Protein AF-A0A9D4AZL4-F1 (afdb_monomer)

InterPro domains:
  IPR006569 CID domain [PF04818] (8-125)
  IPR006569 CID domain [PS51391] (1-133)
  IPR006569 CID domain [SM00582] (8-130)
  IPR008942 ENTH/VHS [G3DSA:1.25.40.90] (1-135)
  IPR008942 ENTH/VHS [SSF48464] (3-126)
  IPR047882 RPRD1B, CID domain [cd17012] (3-131)

Solvent-accessible surface area (backbone atoms only — not comparable to full-atom values): 13471 Å² total; per-residue (Å²): 131,86,79,92,50,71,70,60,48,53,54,52,59,72,69,57,46,83,48,69,68,49,35,51,57,51,26,53,53,50,54,74,47,42,94,43,28,59,64,50,47,53,51,51,52,57,49,46,73,73,43,57,50,93,49,36,62,43,53,50,54,31,49,51,51,35,39,65,67,29,55,88,80,43,62,52,48,52,58,45,44,63,78,47,45,49,63,50,44,26,52,45,52,70,60,32,60,91,80,46,57,64,60,51,53,53,51,51,49,52,31,52,79,65,61,70,54,56,69,70,59,50,49,50,42,53,49,42,46,60,62,74,84,52,82,76,82,77,74,83,72,76,70,76,71,62,75,73,65,96,79,67,75,86,52,66,66,56,52,59,49,53,56,49,51,65,63,53,76,74,57,97,74,64,77,77,65,54,57,59,56,48,54,59,51,50,53,57,54,49,65,75,69,58,60,81,92,74,61,84,71,70,88,84,53,56,72,68,59,50,55,51,52,51,54,52,50,53,53,58,67,71,76,112

Structure (mmCIF, N/CA/C/O backbone):
data_AF-A0A9D4AZL4-F1
#
_entry.id   AF-A0A9D4AZL4-F1
#
loop_
_atom_site.group_PDB
_atom_site.id
_atom_site.type_symbol
_atom_site.label_atom_id
_atom_site.label_alt_id
_atom_site.label_comp_id
_atom_site.label_asym_id
_atom_site.label_entity_id
_atom_site.label_seq_id
_atom_site.pdbx_PDB_ins_code
_atom_site.Cartn_x
_atom_site.Cartn_y
_atom_site.Cartn_z
_atom_site.occupancy
_atom_site.B_iso_or_equiv
_atom_site.auth_seq_id
_atom_site.auth_comp_id
_atom_site.auth_asym_id
_atom_site.auth_atom_id
_atom_site.pdbx_PDB_model_num
ATOM 1 N N . MET A 1 1 ? 23.392 1.123 -10.858 1.00 58.94 1 MET A N 1
ATOM 2 C CA . MET A 1 1 ? 22.266 1.122 -9.896 1.00 58.94 1 MET A CA 1
ATOM 3 C C . MET A 1 1 ? 22.345 -0.162 -9.086 1.00 58.94 1 MET A C 1
ATOM 5 O O . MET A 1 1 ? 22.734 -1.171 -9.655 1.00 58.94 1 MET A O 1
ATOM 9 N N . SER A 1 2 ? 22.069 -0.116 -7.780 1.00 73.81 2 SER A N 1
ATOM 10 C CA . SER A 1 2 ? 22.100 -1.303 -6.907 1.00 73.81 2 SER A CA 1
ATOM 11 C C . SER A 1 2 ? 21.070 -2.341 -7.377 1.00 73.81 2 SER A C 1
ATOM 13 O O . SER A 1 2 ? 19.959 -1.961 -7.742 1.00 73.81 2 SER A O 1
ATOM 15 N N . SER A 1 3 ? 21.448 -3.620 -7.420 1.00 87.88 3 SER A N 1
ATOM 16 C CA . SER A 1 3 ? 20.534 -4.721 -7.750 1.00 87.88 3 SER A CA 1
ATOM 17 C C . SER A 1 3 ? 19.455 -4.885 -6.678 1.00 87.88 3 SER A C 1
ATOM 19 O O . SER A 1 3 ? 19.680 -4.579 -5.508 1.00 87.88 3 SER A O 1
ATOM 21 N N . PHE A 1 4 ? 18.284 -5.388 -7.071 1.00 93.81 4 PHE A N 1
ATOM 22 C CA . PHE A 1 4 ? 17.221 -5.703 -6.122 1.00 93.81 4 PHE A CA 1
ATOM 23 C C . PHE A 1 4 ? 17.585 -6.934 -5.278 1.00 93.81 4 PHE A C 1
ATOM 25 O O . PHE A 1 4 ? 18.000 -7.958 -5.820 1.00 93.81 4 PHE A O 1
ATOM 32 N N . SER A 1 5 ? 17.374 -6.840 -3.967 1.00 96.56 5 SER A N 1
ATOM 33 C CA . SER A 1 5 ? 17.286 -7.973 -3.043 1.00 96.56 5 SER A CA 1
ATOM 34 C C . SER A 1 5 ? 16.277 -7.642 -1.940 1.00 96.56 5 SER A C 1
ATOM 36 O O . SER A 1 5 ? 16.107 -6.470 -1.590 1.00 96.56 5 SER A O 1
ATOM 38 N N . GLU A 1 6 ? 15.628 -8.657 -1.362 1.00 96.62 6 GLU A N 1
ATOM 39 C CA . GLU A 1 6 ? 14.706 -8.443 -0.234 1.00 96.62 6 GLU A CA 1
ATOM 40 C C . GLU A 1 6 ? 15.418 -7.805 0.963 1.00 96.62 6 GLU A C 1
ATOM 42 O O . GLU A 1 6 ? 14.917 -6.839 1.526 1.00 96.62 6 GLU A O 1
ATOM 47 N N . SER A 1 7 ? 16.640 -8.245 1.277 1.00 96.69 7 SER A N 1
ATOM 48 C CA . SER A 1 7 ? 17.452 -7.681 2.364 1.00 96.69 7 SER A CA 1
ATOM 49 C C . SER A 1 7 ? 17.770 -6.191 2.177 1.00 96.69 7 SER A C 1
ATOM 51 O O . SER A 1 7 ? 17.777 -5.420 3.139 1.00 96.69 7 SER A O 1
ATOM 53 N N . ALA A 1 8 ? 18.006 -5.750 0.936 1.00 97.19 8 ALA A N 1
ATOM 54 C CA . ALA A 1 8 ? 18.215 -4.338 0.636 1.00 97.19 8 ALA A CA 1
ATOM 55 C C . ALA A 1 8 ? 16.924 -3.532 0.824 1.00 97.19 8 ALA A C 1
ATOM 57 O O . ALA A 1 8 ? 16.979 -2.395 1.298 1.00 97.19 8 ALA A O 1
ATOM 58 N N . LEU A 1 9 ? 15.772 -4.113 0.477 1.00 97.94 9 LEU A N 1
ATOM 59 C CA . LEU A 1 9 ? 14.469 -3.500 0.713 1.00 97.94 9 LEU A CA 1
ATOM 60 C C . LEU A 1 9 ? 14.153 -3.411 2.211 1.00 97.94 9 LEU A C 1
ATOM 62 O O . LEU A 1 9 ? 13.770 -2.342 2.670 1.00 97.94 9 LEU A O 1
ATOM 66 N N . GLU A 1 10 ? 14.374 -4.473 2.983 1.00 98.00 10 GLU A N 1
ATOM 67 C CA . GLU A 1 10 ? 14.181 -4.485 4.440 1.00 98.00 10 GLU A CA 1
ATOM 68 C C . GLU A 1 10 ? 15.008 -3.393 5.124 1.00 98.00 10 GLU A C 1
ATOM 70 O O . GLU A 1 10 ? 14.482 -2.619 5.923 1.00 98.00 10 GLU A O 1
ATOM 75 N N . LYS A 1 11 ? 16.283 -3.248 4.740 1.00 97.50 11 LYS A N 1
ATOM 76 C CA . LYS A 1 11 ? 17.135 -2.162 5.239 1.00 97.50 11 LYS A CA 1
ATOM 77 C C . LYS A 1 11 ? 16.588 -0.778 4.868 1.00 97.50 11 LYS A C 1
ATOM 79 O O . LYS A 1 11 ? 16.533 0.117 5.702 1.00 97.50 11 LYS A O 1
ATOM 84 N N . LYS A 1 12 ? 16.137 -0.590 3.627 1.00 97.88 12 LYS A N 1
ATOM 85 C CA . LYS A 1 12 ? 15.539 0.685 3.195 1.00 97.88 12 LYS A CA 1
ATOM 86 C C . LYS A 1 12 ? 14.233 0.997 3.929 1.00 97.88 12 LYS A C 1
ATOM 88 O O . LYS A 1 12 ? 13.977 2.155 4.247 1.00 97.88 12 LYS A O 1
ATOM 93 N N . LEU A 1 13 ? 13.414 -0.016 4.210 1.00 98.06 13 LEU A N 1
ATOM 94 C CA . LEU A 1 13 ? 12.179 0.123 4.982 1.00 98.06 13 LEU A CA 1
ATOM 95 C C . LEU A 1 13 ? 12.467 0.399 6.460 1.00 98.06 13 LEU A C 1
ATOM 97 O O . LEU A 1 13 ? 11.734 1.164 7.084 1.00 98.06 13 LEU A O 1
ATOM 101 N N . SER A 1 14 ? 13.538 -0.152 7.034 1.00 97.12 14 SER A N 1
ATOM 102 C CA . SER A 1 14 ? 13.919 0.150 8.418 1.00 97.12 14 SER A CA 1
ATOM 103 C C . SER A 1 14 ? 14.362 1.610 8.588 1.00 97.12 14 SER A C 1
ATOM 105 O O . SER A 1 14 ? 14.025 2.217 9.602 1.00 97.12 14 SER A O 1
ATOM 107 N N . GLU A 1 15 ? 14.983 2.195 7.559 1.00 96.81 15 GLU A N 1
ATOM 108 C CA . GLU A 1 15 ? 15.419 3.600 7.485 1.00 96.81 15 GLU A CA 1
ATOM 109 C C . GLU A 1 15 ? 14.316 4.580 7.015 1.00 96.81 15 GLU A C 1
ATOM 111 O O . GLU A 1 15 ? 14.500 5.798 7.061 1.00 96.81 15 GLU A O 1
ATOM 116 N N . LEU A 1 16 ? 13.153 4.080 6.576 1.00 97.50 16 LEU A N 1
ATOM 117 C CA . LEU A 1 16 ? 12.050 4.906 6.073 1.00 97.50 16 LEU A CA 1
ATOM 118 C C . LEU A 1 16 ? 11.515 5.868 7.150 1.0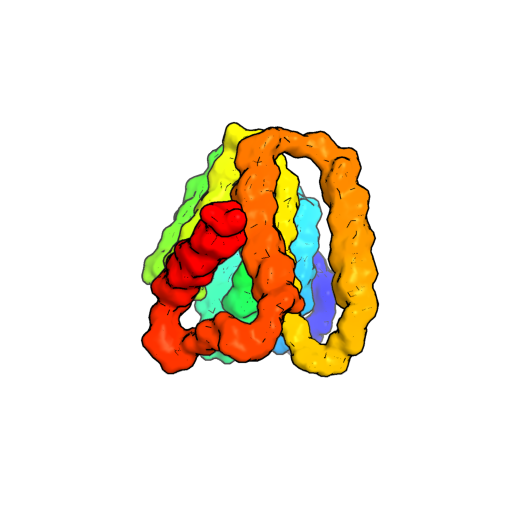0 97.50 16 LEU A C 1
ATOM 120 O O . LEU A 1 16 ? 11.077 5.440 8.225 1.00 97.50 16 LEU A O 1
ATOM 124 N N . SER A 1 17 ? 11.470 7.161 6.820 1.00 95.50 17 SER A N 1
ATOM 125 C CA . SER A 1 17 ? 10.930 8.229 7.674 1.00 95.50 17 SER A CA 1
ATOM 126 C C . SER A 1 17 ? 9.672 8.863 7.073 1.00 95.50 17 SER A C 1
ATOM 128 O O . SER A 1 17 ? 9.366 8.674 5.899 1.00 95.50 17 SER A O 1
ATOM 130 N N . ASN A 1 18 ? 8.954 9.654 7.873 1.00 92.94 18 ASN A N 1
ATOM 131 C CA . ASN A 1 18 ? 7.779 10.421 7.439 1.00 92.94 18 ASN A CA 1
ATOM 132 C C . ASN A 1 18 ? 8.120 11.641 6.557 1.00 92.94 18 ASN A C 1
ATOM 134 O O . ASN A 1 18 ? 7.215 12.363 6.142 1.00 92.94 18 ASN A O 1
ATOM 138 N N . SER A 1 19 ? 9.403 11.899 6.281 1.00 95.88 19 SER A N 1
ATOM 139 C CA . SER A 1 19 ? 9.813 12.995 5.404 1.00 95.88 19 SER A CA 1
ATOM 140 C C . SER A 1 19 ? 9.490 12.686 3.941 1.00 95.88 19 SER A C 1
ATOM 142 O O . SER A 1 19 ? 9.717 11.576 3.453 1.00 95.88 19 SER A O 1
ATOM 144 N N . GLN A 1 20 ? 9.028 13.702 3.207 1.00 94.38 20 GLN A N 1
ATOM 145 C CA . GLN A 1 20 ? 8.680 13.566 1.789 1.00 94.38 20 GLN A CA 1
ATOM 146 C C . GLN A 1 20 ? 9.851 13.022 0.953 1.00 94.38 20 GLN A C 1
ATOM 148 O O . GLN A 1 20 ? 9.659 12.156 0.104 1.00 94.38 20 GLN A O 1
ATOM 153 N N . GLN A 1 21 ? 11.073 13.491 1.228 1.00 96.19 21 GLN A N 1
ATOM 154 C CA . GLN A 1 21 ? 12.280 13.063 0.514 1.00 96.19 21 GLN A CA 1
ATOM 155 C C . GLN A 1 21 ? 12.591 11.576 0.728 1.00 96.19 21 GLN A C 1
ATOM 157 O O . GLN A 1 21 ? 12.945 10.881 -0.226 1.00 96.19 21 GLN A O 1
ATOM 162 N N . SER A 1 22 ? 12.421 11.066 1.953 1.00 97.69 22 SER A N 1
ATOM 163 C CA . SER A 1 22 ? 12.634 9.647 2.271 1.00 97.69 22 SER A CA 1
ATOM 164 C C . SER A 1 22 ? 11.643 8.757 1.519 1.00 97.69 22 SER A C 1
ATOM 166 O O . SER A 1 22 ? 12.057 7.797 0.865 1.00 97.69 22 SER A O 1
ATOM 168 N N . VAL A 1 23 ? 10.358 9.131 1.526 1.00 97.62 23 VAL A N 1
ATOM 169 C CA . VAL A 1 23 ? 9.297 8.413 0.805 1.00 97.62 23 VAL A CA 1
ATOM 170 C C . VAL A 1 23 ? 9.551 8.418 -0.705 1.00 97.62 23 VAL A C 1
ATOM 172 O O . VAL A 1 23 ? 9.556 7.357 -1.325 1.00 97.62 23 VAL A O 1
ATOM 175 N N . GLN A 1 24 ? 9.822 9.584 -1.298 1.00 97.38 24 GLN A N 1
ATOM 176 C CA . GLN A 1 24 ? 10.037 9.717 -2.745 1.00 97.38 24 GLN A CA 1
ATOM 177 C C . GLN A 1 24 ? 11.279 8.971 -3.231 1.00 97.38 24 GLN A C 1
ATOM 179 O O . GLN A 1 24 ? 11.235 8.294 -4.258 1.00 97.38 24 GLN A O 1
ATOM 184 N N . THR A 1 25 ? 12.383 9.059 -2.487 1.00 97.75 25 THR A N 1
ATOM 185 C CA . THR A 1 25 ? 13.633 8.379 -2.850 1.00 97.75 25 THR A CA 1
ATOM 186 C C . THR A 1 25 ? 13.438 6.865 -2.877 1.00 97.75 25 THR A C 1
ATOM 188 O O . THR A 1 25 ? 13.868 6.199 -3.82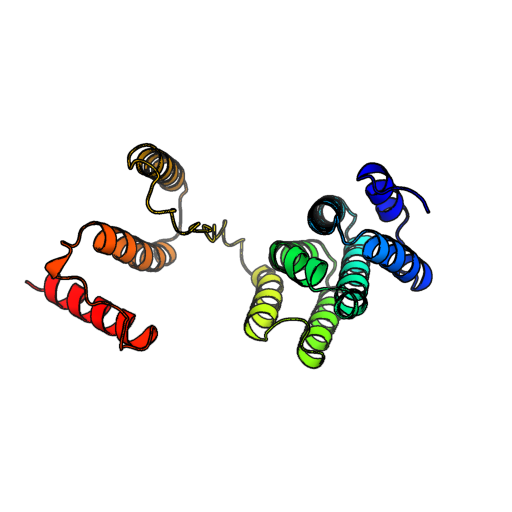3 1.00 97.75 25 THR A O 1
ATOM 191 N N . LEU A 1 26 ? 12.758 6.311 -1.867 1.00 98.31 26 LEU A N 1
ATOM 192 C CA . LEU A 1 26 ? 12.470 4.881 -1.832 1.00 98.31 26 LEU A CA 1
ATOM 193 C C . LEU A 1 26 ? 11.454 4.482 -2.907 1.00 98.31 26 LEU A C 1
ATOM 195 O O . LEU A 1 26 ? 11.671 3.493 -3.601 1.00 98.31 26 LEU A O 1
ATOM 199 N N . SER A 1 27 ? 10.396 5.270 -3.096 1.00 98.31 27 SER A N 1
ATOM 200 C CA . SER A 1 27 ? 9.389 5.048 -4.137 1.00 98.31 27 SER A CA 1
ATOM 201 C C . SER A 1 27 ? 10.020 4.948 -5.527 1.00 98.31 27 SER A C 1
ATOM 203 O O . SER A 1 27 ? 9.796 3.973 -6.244 1.00 98.31 27 SER A O 1
ATOM 205 N N . LEU A 1 28 ? 10.909 5.881 -5.883 1.00 97.56 28 LEU A N 1
ATOM 206 C CA . LEU A 1 28 ? 11.607 5.858 -7.168 1.00 97.56 28 LEU A CA 1
ATOM 207 C C . LEU A 1 28 ? 12.459 4.593 -7.341 1.00 97.56 28 LEU A C 1
ATOM 209 O O . LEU A 1 28 ? 12.473 3.996 -8.421 1.00 97.56 28 LEU A O 1
ATOM 213 N N . TRP A 1 29 ? 13.144 4.163 -6.279 1.00 97.62 29 TRP A N 1
ATOM 214 C CA . TRP A 1 29 ? 13.914 2.921 -6.294 1.00 97.62 29 TRP A CA 1
ATOM 215 C C . TRP A 1 29 ? 13.005 1.695 -6.490 1.00 97.62 29 TRP A C 1
ATOM 217 O O . TRP A 1 29 ? 13.300 0.848 -7.332 1.00 97.62 29 TRP A O 1
ATOM 227 N N . LEU A 1 30 ? 11.860 1.625 -5.804 1.00 98.06 30 LEU A N 1
ATOM 228 C CA . LEU A 1 30 ? 10.877 0.549 -5.984 1.00 98.06 30 LEU A CA 1
ATOM 229 C C . LEU A 1 30 ? 10.320 0.518 -7.417 1.00 98.06 30 LEU A C 1
ATOM 231 O O . LEU A 1 30 ? 10.280 -0.542 -8.040 1.00 98.06 30 LEU A O 1
ATOM 235 N N . ILE A 1 31 ? 9.963 1.680 -7.973 1.00 97.12 31 ILE A N 1
ATOM 236 C CA . ILE A 1 31 ? 9.450 1.816 -9.346 1.00 97.12 31 ILE A CA 1
ATOM 237 C C . ILE A 1 31 ? 10.496 1.376 -10.376 1.00 97.12 31 ILE A C 1
ATOM 239 O O . ILE A 1 31 ? 10.155 0.711 -11.358 1.00 97.12 31 ILE A O 1
ATOM 243 N N . HIS A 1 32 ? 11.774 1.691 -10.152 1.00 96.19 32 HIS A N 1
ATOM 244 C CA . HIS A 1 32 ? 12.867 1.202 -10.992 1.00 96.19 32 HIS A CA 1
ATOM 245 C C . HIS A 1 32 ? 12.933 -0.337 -11.008 1.00 96.19 32 HIS A C 1
ATOM 247 O O . HIS A 1 32 ? 13.143 -0.944 -12.059 1.00 96.19 32 HIS A O 1
ATOM 253 N N . HIS A 1 33 ? 12.667 -0.978 -9.867 1.00 96.50 33 HIS A N 1
ATOM 254 C CA . HIS A 1 33 ? 12.658 -2.432 -9.707 1.00 96.50 33 HIS A CA 1
ATOM 255 C C . HIS A 1 33 ? 11.266 -3.073 -9.861 1.00 96.50 33 HIS A C 1
ATOM 257 O O . HIS A 1 33 ? 11.060 -4.191 -9.396 1.00 96.50 33 HIS A O 1
ATOM 263 N N . ARG A 1 34 ? 10.322 -2.438 -10.578 1.00 96.00 34 ARG A N 1
ATOM 264 C CA . ARG A 1 34 ? 8.928 -2.919 -10.740 1.00 96.00 34 ARG A CA 1
ATOM 265 C C . ARG A 1 34 ? 8.764 -4.347 -11.272 1.00 96.00 34 ARG A C 1
ATOM 267 O O . ARG A 1 34 ? 7.736 -4.965 -11.034 1.00 96.00 34 ARG A O 1
ATOM 274 N N . LYS A 1 35 ? 9.775 -4.905 -11.953 1.00 95.75 35 LYS A N 1
ATOM 275 C CA . LYS A 1 35 ? 9.791 -6.330 -12.348 1.00 95.75 35 LYS A CA 1
ATOM 276 C C . LYS A 1 35 ? 9.695 -7.276 -11.141 1.00 95.75 35 LYS A C 1
ATOM 278 O O . LYS A 1 35 ? 9.299 -8.422 -11.301 1.00 95.75 35 LYS A O 1
ATOM 283 N N . HIS A 1 36 ? 10.036 -6.786 -9.951 1.00 97.12 36 HIS A N 1
ATOM 284 C CA . HIS A 1 36 ? 9.945 -7.487 -8.676 1.00 97.12 36 HIS A CA 1
ATOM 285 C C . HIS A 1 36 ? 8.769 -6.987 -7.816 1.00 97.12 36 HIS A C 1
ATOM 287 O O . HIS A 1 36 ? 8.832 -7.101 -6.596 1.00 97.12 36 HIS A O 1
ATOM 293 N N . ALA A 1 37 ? 7.708 -6.421 -8.413 1.00 97.00 37 ALA A N 1
ATOM 294 C CA . ALA A 1 37 ? 6.578 -5.850 -7.671 1.00 97.00 37 ALA A CA 1
ATOM 295 C C . ALA A 1 37 ? 5.970 -6.825 -6.647 1.00 97.00 37 ALA A C 1
ATOM 297 O O . ALA A 1 37 ? 5.773 -6.428 -5.505 1.00 97.00 37 ALA A O 1
ATOM 298 N N . GLY A 1 38 ? 5.760 -8.096 -7.010 1.00 97.00 38 GLY A N 1
ATOM 299 C CA . GLY A 1 38 ? 5.225 -9.113 -6.092 1.00 97.00 38 GLY A CA 1
ATOM 300 C C . GLY A 1 38 ? 6.088 -9.292 -4.832 1.00 97.00 38 GLY A C 1
ATOM 301 O O . GLY A 1 38 ? 5.611 -9.013 -3.730 1.00 97.00 38 GLY A O 1
ATOM 302 N N . PRO A 1 39 ? 7.380 -9.666 -4.961 1.00 97.00 39 PRO A N 1
ATOM 303 C CA . PRO A 1 39 ? 8.299 -9.726 -3.821 1.00 97.00 39 PRO A CA 1
ATOM 304 C C . PRO A 1 39 ? 8.388 -8.414 -3.030 1.00 97.00 39 PRO A C 1
ATOM 306 O O . PRO A 1 39 ? 8.370 -8.435 -1.803 1.00 97.00 39 PRO A O 1
ATOM 309 N N . ILE A 1 40 ? 8.422 -7.259 -3.708 1.00 98.38 40 ILE A N 1
ATOM 310 C CA . ILE A 1 40 ? 8.447 -5.942 -3.051 1.00 98.38 40 ILE A CA 1
ATOM 311 C C . ILE A 1 40 ? 7.222 -5.751 -2.151 1.00 98.38 40 ILE A C 1
ATOM 313 O O . ILE A 1 40 ? 7.375 -5.358 -0.996 1.00 98.38 40 ILE A O 1
ATOM 317 N N . VAL A 1 41 ? 6.020 -6.023 -2.667 1.00 98.38 41 VAL A N 1
ATOM 318 C CA . VAL A 1 41 ? 4.764 -5.865 -1.922 1.00 98.38 41 VAL A CA 1
ATOM 319 C C . VAL A 1 41 ? 4.690 -6.866 -0.769 1.00 98.38 41 VAL A C 1
ATOM 321 O O . VAL A 1 41 ? 4.292 -6.489 0.332 1.00 98.38 41 VAL A O 1
ATOM 324 N N . SER A 1 42 ? 5.154 -8.103 -0.968 1.00 97.25 42 SER A N 1
ATOM 325 C CA . SER A 1 42 ? 5.228 -9.103 0.102 1.00 97.25 42 SER A CA 1
ATOM 326 C C . SER A 1 42 ? 6.135 -8.661 1.257 1.00 97.25 42 SER A C 1
ATOM 328 O O . SER A 1 42 ? 5.729 -8.747 2.419 1.00 97.25 42 SER A O 1
ATOM 330 N N . VAL A 1 43 ? 7.335 -8.149 0.958 1.00 98.12 43 VAL A N 1
ATOM 331 C CA . VAL A 1 43 ? 8.270 -7.631 1.971 1.00 98.12 43 VAL A CA 1
ATOM 332 C C . VAL A 1 43 ? 7.690 -6.393 2.647 1.00 98.12 43 VAL A C 1
ATOM 334 O O . VAL A 1 43 ? 7.689 -6.309 3.872 1.00 98.12 43 VAL A O 1
ATOM 337 N N . TRP A 1 44 ? 7.150 -5.449 1.870 1.00 98.69 44 TRP A N 1
ATOM 338 C CA . TRP A 1 44 ? 6.498 -4.251 2.402 1.00 98.69 44 TRP A CA 1
ATOM 339 C C . TRP A 1 44 ? 5.395 -4.612 3.398 1.00 98.69 44 TRP A C 1
ATOM 341 O O . TRP A 1 44 ? 5.347 -4.044 4.487 1.00 98.69 44 TRP A O 1
ATOM 351 N N . HIS A 1 45 ? 4.556 -5.590 3.058 1.00 98.12 45 HIS A N 1
ATOM 352 C CA . HIS A 1 45 ? 3.445 -6.008 3.899 1.00 98.12 45 HIS A CA 1
ATOM 353 C C . HIS A 1 45 ? 3.929 -6.678 5.193 1.00 98.12 45 HIS A C 1
ATOM 355 O O . HIS A 1 45 ? 3.485 -6.330 6.289 1.00 98.12 45 HIS A O 1
ATOM 361 N N . ARG A 1 46 ? 4.912 -7.580 5.084 1.00 97.88 46 ARG A N 1
ATOM 362 C CA . ARG A 1 46 ? 5.562 -8.222 6.235 1.00 97.88 46 ARG A CA 1
ATOM 363 C C . ARG A 1 46 ? 6.169 -7.193 7.194 1.00 97.88 46 ARG A C 1
ATOM 365 O O . ARG A 1 46 ? 5.970 -7.289 8.404 1.00 97.88 46 ARG A O 1
ATOM 372 N N . GLU A 1 47 ? 6.887 -6.207 6.666 1.00 97.75 47 GLU A N 1
ATOM 373 C CA . GLU A 1 47 ? 7.539 -5.171 7.471 1.00 97.75 47 GLU A CA 1
ATOM 374 C C . GLU A 1 47 ? 6.542 -4.145 8.038 1.00 97.75 47 GLU A C 1
ATOM 376 O O . GLU A 1 47 ? 6.729 -3.683 9.163 1.00 97.75 47 GLU A O 1
ATOM 381 N N . LEU A 1 48 ? 5.436 -3.853 7.341 1.00 96.81 48 LEU A N 1
ATOM 382 C CA . LEU A 1 48 ? 4.332 -3.038 7.866 1.00 96.81 48 LEU A CA 1
ATOM 383 C C . LEU A 1 48 ? 3.738 -3.649 9.144 1.00 96.81 48 LEU A C 1
ATOM 385 O O . LEU A 1 48 ? 3.515 -2.937 10.129 1.00 96.81 48 LEU A O 1
ATOM 389 N N . ARG A 1 49 ? 3.492 -4.966 9.148 1.00 94.38 49 ARG A N 1
ATOM 390 C CA . ARG A 1 49 ? 2.924 -5.652 10.319 1.00 94.38 49 ARG A CA 1
ATOM 391 C C . ARG A 1 49 ? 3.874 -5.604 11.517 1.00 94.38 49 ARG A C 1
ATOM 393 O O . ARG A 1 49 ? 3.423 -5.347 12.628 1.00 94.38 49 ARG A O 1
ATOM 400 N N . LYS A 1 50 ? 5.185 -5.748 11.288 1.00 94.06 50 LYS A N 1
ATOM 401 C CA . LYS A 1 50 ? 6.229 -5.649 12.330 1.00 94.06 50 LYS A CA 1
ATOM 402 C C . LYS A 1 50 ? 6.496 -4.217 12.811 1.00 94.06 50 LYS A C 1
ATOM 404 O O . LYS A 1 50 ? 7.029 -4.024 13.904 1.00 94.06 50 LYS A O 1
ATOM 409 N N . ALA A 1 51 ? 6.202 -3.207 11.994 1.00 93.31 51 ALA A N 1
ATOM 410 C CA . ALA A 1 51 ? 6.511 -1.820 12.314 1.00 93.31 51 ALA A CA 1
ATOM 411 C C . ALA A 1 51 ? 5.711 -1.320 13.528 1.00 93.31 51 ALA A C 1
ATOM 413 O O . ALA A 1 51 ? 4.532 -1.634 13.687 1.00 93.31 51 ALA A O 1
ATOM 414 N N . LYS A 1 52 ? 6.337 -0.468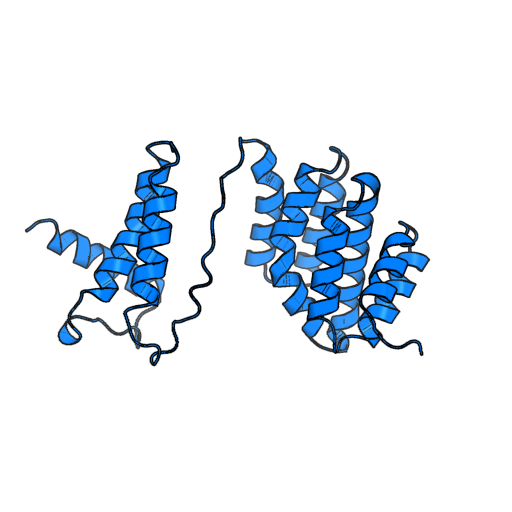 14.350 1.00 91.56 52 LYS A N 1
ATOM 415 C CA . LYS A 1 52 ? 5.667 0.247 15.452 1.00 91.56 52 LYS A CA 1
ATOM 416 C C . LYS A 1 52 ? 4.504 1.094 14.921 1.00 91.56 52 LYS A C 1
ATOM 418 O O . LYS A 1 52 ? 4.622 1.647 13.826 1.00 91.56 52 LYS A O 1
ATOM 423 N N . SER A 1 53 ? 3.447 1.274 15.716 1.00 88.81 53 SER A N 1
ATOM 424 C CA . SER A 1 53 ? 2.236 2.030 15.346 1.00 88.81 53 SER A CA 1
ATOM 425 C C . SER A 1 53 ? 2.536 3.395 14.716 1.00 88.81 53 SER A C 1
ATOM 427 O O . SER A 1 53 ? 2.029 3.698 13.638 1.00 88.81 53 SER A O 1
ATOM 429 N N . SER A 1 54 ? 3.479 4.155 15.284 1.00 89.12 54 SER A N 1
ATOM 430 C CA . SER A 1 54 ? 3.894 5.475 14.778 1.00 89.12 54 SER A CA 1
ATOM 431 C C . SER A 1 54 ? 4.500 5.478 13.367 1.00 89.12 54 SER A C 1
ATOM 433 O O . SER A 1 54 ? 4.576 6.529 12.731 1.00 89.12 54 SER A O 1
ATOM 435 N N . ARG A 1 55 ? 4.945 4.323 12.853 1.00 92.50 55 ARG A N 1
ATOM 436 C CA . ARG A 1 55 ? 5.551 4.188 11.519 1.00 92.50 55 ARG A CA 1
ATOM 437 C C . ARG A 1 55 ? 4.593 3.631 10.473 1.00 92.50 55 ARG A C 1
ATOM 439 O O . ARG A 1 55 ? 4.859 3.808 9.287 1.00 92.50 55 ARG A O 1
ATOM 446 N N . LYS A 1 56 ? 3.495 2.984 10.869 1.00 92.69 56 LYS A N 1
ATOM 447 C CA . LYS A 1 56 ? 2.594 2.287 9.934 1.00 92.69 56 LYS A CA 1
ATOM 448 C C . LYS A 1 56 ? 1.986 3.221 8.891 1.00 92.69 56 LYS A C 1
ATOM 450 O O . LYS A 1 56 ? 1.932 2.883 7.712 1.00 92.69 56 LYS A O 1
ATOM 455 N N . LEU A 1 57 ? 1.627 4.438 9.295 1.00 92.56 57 LEU A N 1
ATOM 456 C CA . LEU A 1 57 ? 1.111 5.443 8.368 1.00 92.56 57 LEU A CA 1
ATOM 457 C C . LEU A 1 57 ? 2.141 5.823 7.287 1.00 92.56 57 LEU A C 1
ATOM 459 O O . LEU A 1 57 ? 1.792 5.981 6.120 1.00 92.56 57 LEU A O 1
ATOM 463 N N . THR A 1 58 ? 3.429 5.875 7.635 1.00 95.44 58 THR A N 1
ATOM 464 C CA . THR A 1 58 ? 4.514 6.138 6.677 1.00 95.44 58 THR A CA 1
ATOM 465 C C . THR A 1 58 ? 4.628 5.046 5.610 1.00 95.44 58 THR A C 1
ATOM 467 O O . THR A 1 58 ? 4.886 5.346 4.445 1.00 95.44 58 THR A O 1
ATOM 470 N N . PHE A 1 59 ? 4.395 3.780 5.968 1.00 97.75 59 PHE A N 1
ATOM 471 C CA . PHE A 1 59 ? 4.369 2.676 5.000 1.00 97.75 59 PHE A CA 1
ATOM 472 C C . PHE A 1 59 ? 3.229 2.835 3.989 1.00 97.75 59 PHE A C 1
ATOM 474 O O . PHE A 1 59 ? 3.422 2.543 2.807 1.00 97.75 59 PHE A O 1
ATOM 481 N N . LEU A 1 60 ? 2.069 3.335 4.424 1.00 96.25 60 LEU A N 1
ATOM 482 C CA . LEU A 1 60 ? 0.944 3.620 3.532 1.00 96.25 60 LEU A CA 1
ATOM 483 C C . LEU A 1 60 ? 1.198 4.843 2.647 1.00 96.25 60 LEU A C 1
ATOM 485 O O . LEU A 1 60 ? 0.811 4.837 1.481 1.00 96.25 60 LEU A O 1
ATOM 489 N N . TYR A 1 61 ? 1.918 5.856 3.138 1.00 96.44 61 TYR A N 1
ATOM 490 C CA . TYR A 1 61 ? 2.382 6.960 2.290 1.00 96.44 61 TYR A CA 1
ATOM 491 C C . TYR A 1 61 ? 3.345 6.493 1.199 1.00 96.44 61 TYR A C 1
ATOM 493 O O . TYR A 1 61 ? 3.239 6.948 0.060 1.00 96.44 61 TYR A O 1
ATOM 501 N N . LEU A 1 62 ? 4.229 5.542 1.513 1.00 98.44 62 LEU A N 1
ATOM 502 C CA . LEU A 1 62 ? 5.072 4.900 0.510 1.00 98.44 62 LEU A CA 1
ATOM 503 C C . LEU A 1 62 ? 4.244 4.121 -0.518 1.00 98.44 62 LEU A C 1
ATOM 505 O O . LEU A 1 62 ? 4.444 4.319 -1.713 1.00 98.44 62 LEU A O 1
ATOM 509 N N . ALA A 1 63 ? 3.303 3.279 -0.078 1.00 98.12 63 ALA A N 1
ATOM 510 C CA . ALA A 1 63 ? 2.428 2.539 -0.988 1.00 98.12 63 ALA A CA 1
ATOM 511 C C . ALA A 1 63 ? 1.648 3.492 -1.907 1.00 98.12 63 ALA A C 1
ATOM 513 O O . ALA A 1 63 ? 1.616 3.299 -3.119 1.00 98.12 63 ALA A O 1
ATOM 514 N N . ASN A 1 64 ? 1.100 4.573 -1.350 1.00 97.31 64 ASN A N 1
ATOM 515 C CA . ASN A 1 64 ? 0.419 5.614 -2.108 1.00 97.31 64 ASN A CA 1
ATOM 516 C C . ASN A 1 64 ? 1.307 6.229 -3.199 1.00 97.31 64 ASN A C 1
ATOM 518 O O . ASN A 1 64 ? 0.876 6.333 -4.348 1.00 97.31 64 ASN A O 1
ATOM 522 N N . ASP A 1 65 ? 2.529 6.638 -2.851 1.00 97.38 65 ASP A N 1
ATOM 523 C CA . ASP A 1 65 ? 3.443 7.258 -3.810 1.00 97.38 65 ASP A CA 1
ATOM 524 C C . ASP A 1 65 ? 3.846 6.267 -4.917 1.00 97.38 65 ASP A C 1
ATOM 526 O O . ASP A 1 65 ? 3.776 6.602 -6.100 1.00 97.38 65 ASP A O 1
ATOM 530 N N . VAL A 1 66 ? 4.152 5.015 -4.557 1.00 98.12 66 VAL A N 1
ATOM 531 C CA . VAL A 1 66 ? 4.504 3.952 -5.513 1.00 98.12 66 VAL A CA 1
ATOM 532 C C . VAL A 1 66 ? 3.343 3.640 -6.453 1.00 98.12 66 VAL A C 1
ATOM 534 O O . VAL A 1 66 ? 3.533 3.629 -7.670 1.00 98.12 66 VAL A O 1
ATOM 537 N N . ILE A 1 67 ? 2.135 3.406 -5.930 1.00 96.75 67 ILE A N 1
ATOM 538 C CA . ILE A 1 67 ? 0.955 3.058 -6.736 1.00 96.75 67 ILE A CA 1
ATOM 539 C C . ILE A 1 67 ? 0.644 4.184 -7.723 1.00 96.75 67 ILE A C 1
ATOM 541 O O . ILE A 1 67 ? 0.445 3.925 -8.906 1.00 96.75 67 ILE A O 1
ATOM 545 N N . GLN A 1 68 ? 0.635 5.441 -7.271 1.00 93.50 68 GLN A N 1
ATOM 546 C CA . GLN A 1 68 ? 0.275 6.562 -8.140 1.00 93.50 68 GLN A CA 1
ATOM 547 C C . GLN A 1 68 ? 1.355 6.880 -9.183 1.00 93.50 68 GLN A C 1
ATOM 549 O O . GLN A 1 68 ? 1.022 7.118 -10.347 1.00 93.50 68 GLN A O 1
ATO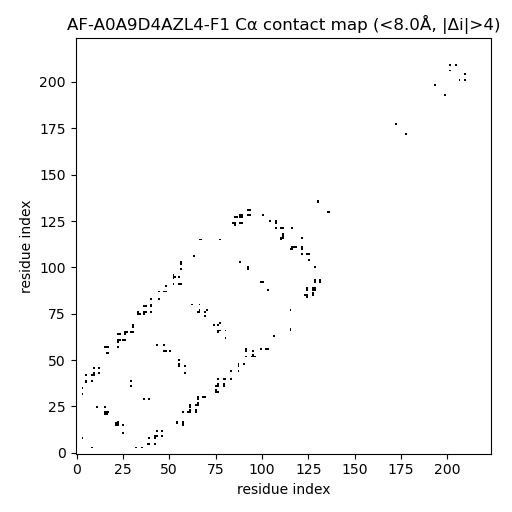M 554 N N . ASN A 1 69 ? 2.639 6.850 -8.809 1.00 95.81 69 ASN A N 1
ATOM 555 C CA . ASN A 1 69 ? 3.734 7.200 -9.720 1.00 95.81 69 ASN A CA 1
ATOM 556 C C . ASN A 1 69 ? 4.128 6.053 -10.668 1.00 95.81 69 ASN A C 1
ATOM 558 O O . ASN A 1 69 ? 4.669 6.306 -11.749 1.00 95.81 69 ASN A O 1
ATOM 562 N N . SER A 1 70 ? 3.827 4.798 -10.320 1.00 95.75 70 SER A N 1
ATOM 563 C CA . SER A 1 70 ? 4.096 3.642 -11.187 1.00 95.75 70 SER A CA 1
ATOM 564 C C . SER A 1 70 ? 3.106 3.483 -12.343 1.00 95.75 70 SER A C 1
ATOM 566 O O . SER A 1 70 ? 3.493 2.897 -13.354 1.00 95.75 70 SER A O 1
ATOM 568 N N . LYS A 1 71 ? 1.894 4.067 -12.272 1.00 91.06 71 LYS A N 1
ATOM 569 C CA . LYS A 1 71 ? 0.836 3.908 -13.296 1.00 91.06 71 LYS A CA 1
ATOM 570 C C . LYS A 1 71 ? 1.308 4.169 -14.731 1.00 91.06 71 LYS A C 1
ATOM 572 O O . LYS A 1 71 ? 0.885 3.491 -15.659 1.00 91.06 71 LYS A O 1
ATOM 577 N N . ARG A 1 72 ? 2.204 5.147 -14.929 1.00 90.19 72 ARG A N 1
ATOM 578 C CA . ARG A 1 72 ? 2.753 5.494 -16.258 1.00 90.19 72 ARG A CA 1
ATOM 579 C C . ARG A 1 72 ? 3.748 4.462 -16.798 1.00 90.19 72 ARG A C 1
ATOM 581 O O . ARG A 1 72 ? 4.091 4.505 -17.974 1.00 90.19 72 ARG A O 1
ATOM 588 N N . LYS A 1 73 ? 4.285 3.600 -15.933 1.00 91.88 73 LYS A N 1
ATOM 589 C CA . LYS A 1 73 ? 5.257 2.557 -16.278 1.00 91.88 73 LYS A CA 1
ATOM 590 C C . LYS A 1 73 ? 4.567 1.215 -16.502 1.00 91.88 73 LYS A C 1
ATOM 592 O O . LYS A 1 73 ? 4.955 0.516 -17.435 1.00 91.88 73 LYS A O 1
ATOM 597 N N . GLY A 1 74 ? 3.564 0.889 -15.689 1.00 91.56 74 GLY A N 1
ATOM 598 C CA . GLY A 1 74 ? 2.731 -0.301 -15.836 1.00 91.56 74 GLY A CA 1
ATOM 599 C C . GLY A 1 74 ? 1.844 -0.558 -14.612 1.00 91.56 74 GLY A C 1
ATOM 600 O O . GLY A 1 74 ? 1.957 0.153 -13.610 1.00 91.56 74 GLY A O 1
ATOM 601 N N . PRO A 1 75 ? 0.943 -1.552 -14.695 1.00 94.25 75 PRO A N 1
ATOM 602 C CA . PRO A 1 75 ? -0.056 -1.830 -13.665 1.00 94.25 75 PRO A CA 1
ATOM 603 C C . PRO A 1 75 ? 0.447 -2.757 -12.550 1.00 94.25 75 PRO A C 1
ATOM 605 O O . PRO A 1 75 ? -0.343 -3.138 -11.691 1.00 94.25 75 PRO A O 1
ATOM 608 N N . GLU A 1 76 ? 1.723 -3.167 -12.560 1.00 94.81 76 GLU A N 1
ATOM 609 C CA . GLU A 1 76 ? 2.223 -4.227 -11.679 1.00 94.81 76 GLU A CA 1
ATOM 610 C C . GLU A 1 76 ? 1.989 -3.880 -10.210 1.00 94.81 76 GLU A C 1
ATOM 612 O O . GLU A 1 76 ? 1.359 -4.645 -9.494 1.00 94.81 76 GLU A O 1
ATOM 617 N N . PHE A 1 77 ? 2.405 -2.692 -9.768 1.00 96.62 77 PHE A N 1
ATOM 618 C CA . PHE A 1 77 ? 2.199 -2.292 -8.377 1.00 96.62 77 PHE A CA 1
ATOM 619 C C . PHE A 1 77 ? 0.726 -2.133 -8.019 1.00 96.62 77 PHE A C 1
ATOM 621 O O . PHE A 1 77 ? 0.337 -2.582 -6.950 1.00 96.62 77 PHE A O 1
ATOM 628 N N . THR A 1 78 ? -0.097 -1.548 -8.893 1.00 94.94 78 THR A N 1
ATOM 629 C CA . THR A 1 78 ? -1.544 -1.441 -8.651 1.00 94.94 78 THR A CA 1
ATOM 630 C C . THR A 1 78 ? -2.151 -2.818 -8.381 1.00 94.94 78 THR A C 1
ATOM 632 O O . THR A 1 78 ? -2.812 -3.001 -7.368 1.00 94.94 78 THR A O 1
ATOM 635 N N . ARG A 1 79 ? -1.846 -3.816 -9.215 1.00 94.19 79 ARG A N 1
ATOM 636 C CA . ARG A 1 79 ? -2.378 -5.174 -9.049 1.00 94.19 79 ARG A CA 1
ATOM 637 C C . ARG A 1 79 ? -1.829 -5.887 -7.811 1.00 94.19 79 ARG A C 1
ATOM 639 O O . ARG A 1 79 ? -2.578 -6.536 -7.092 1.00 94.19 79 ARG A O 1
ATOM 646 N N . GLU A 1 80 ? -0.522 -5.806 -7.569 1.00 95.75 80 GLU A N 1
ATOM 647 C CA . GLU A 1 80 ? 0.090 -6.513 -6.437 1.00 95.75 80 GLU A CA 1
ATOM 648 C C . GLU A 1 80 ? -0.372 -5.915 -5.097 1.00 95.75 80 GLU A C 1
ATOM 650 O O . GLU A 1 80 ? -0.708 -6.662 -4.178 1.00 95.75 80 GLU A O 1
ATOM 655 N N . PHE A 1 81 ? -0.470 -4.582 -4.989 1.00 97.50 81 PHE A N 1
ATOM 656 C CA . PHE A 1 81 ? -0.968 -3.933 -3.774 1.00 97.50 81 PHE A CA 1
ATOM 657 C C . PHE A 1 81 ? -2.445 -4.239 -3.511 1.00 97.50 81 PHE A C 1
ATOM 659 O O . PHE A 1 81 ? -2.796 -4.484 -2.360 1.00 97.50 81 PHE A O 1
ATOM 666 N N . GLU A 1 82 ? -3.300 -4.287 -4.536 1.00 94.62 82 GLU A N 1
ATOM 667 C CA . GLU A 1 82 ? -4.728 -4.616 -4.389 1.00 94.62 82 GLU A CA 1
ATOM 668 C C . GLU A 1 82 ? -4.962 -5.875 -3.533 1.00 94.62 82 GLU A C 1
ATOM 670 O O . GLU A 1 82 ? -5.830 -5.886 -2.662 1.00 94.62 82 GLU A O 1
ATOM 675 N N . SER A 1 83 ? -4.109 -6.894 -3.690 1.00 92.69 83 SER A N 1
ATOM 676 C CA . SER A 1 83 ? -4.207 -8.164 -2.958 1.00 92.69 83 SER A CA 1
ATOM 677 C C . SER A 1 83 ? -3.905 -8.092 -1.454 1.00 92.69 83 SER A C 1
ATOM 679 O O . SER A 1 83 ? -4.326 -8.979 -0.714 1.00 92.69 83 SER A O 1
ATOM 681 N N . VAL A 1 84 ? -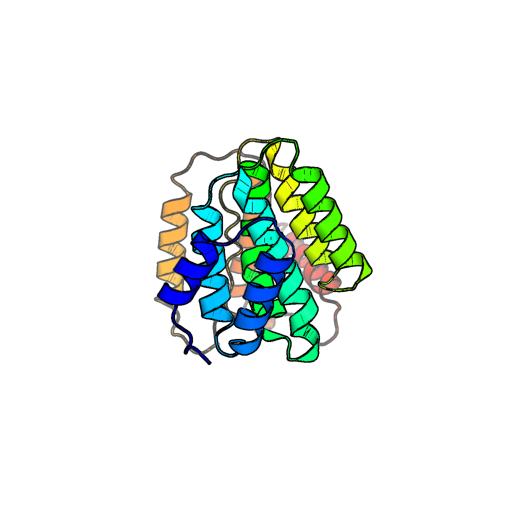3.186 -7.064 -0.989 1.00 94.50 84 VAL A N 1
ATOM 682 C CA . VAL A 1 84 ? -2.759 -6.926 0.419 1.00 94.50 84 VAL A CA 1
ATOM 683 C C . VAL A 1 84 ? -3.367 -5.715 1.121 1.00 94.50 84 VAL A C 1
ATOM 685 O O . VAL A 1 84 ? -3.286 -5.611 2.342 1.00 94.50 84 VAL A O 1
ATOM 688 N N . LEU A 1 85 ? -3.959 -4.777 0.376 1.00 95.38 85 LEU A N 1
ATOM 689 C CA . LEU A 1 85 ? -4.396 -3.495 0.926 1.00 95.38 85 LEU A CA 1
ATOM 690 C C . LEU A 1 85 ? -5.529 -3.629 1.947 1.00 95.38 85 LEU A C 1
ATOM 692 O O . LEU A 1 85 ? -5.515 -2.895 2.926 1.00 95.38 85 LEU A O 1
ATOM 696 N N . VAL A 1 86 ? -6.461 -4.567 1.769 1.00 92.44 86 VAL A N 1
ATOM 697 C CA . VAL A 1 86 ? -7.569 -4.778 2.722 1.00 92.44 86 VAL A CA 1
ATOM 698 C C . VAL A 1 86 ? -7.037 -5.172 4.101 1.00 92.44 86 VAL A C 1
ATOM 700 O O . VAL A 1 86 ? -7.345 -4.520 5.096 1.00 92.44 86 VAL A O 1
ATOM 703 N N . ASP A 1 87 ? -6.167 -6.183 4.154 1.00 91.31 87 ASP A N 1
ATOM 704 C CA . ASP A 1 87 ? -5.533 -6.621 5.401 1.00 91.31 87 ASP A CA 1
ATOM 705 C C . ASP A 1 87 ? -4.611 -5.532 5.975 1.00 91.31 87 ASP A C 1
ATOM 707 O O . ASP A 1 87 ? -4.645 -5.257 7.172 1.00 91.31 87 ASP A O 1
ATOM 711 N N . ALA A 1 88 ? -3.851 -4.831 5.126 1.00 94.25 88 ALA A N 1
ATOM 712 C CA . ALA A 1 88 ? -2.995 -3.733 5.563 1.00 94.25 88 ALA A CA 1
ATOM 713 C C . ALA A 1 88 ? -3.795 -2.590 6.213 1.00 94.25 88 ALA A C 1
ATOM 715 O O . ALA A 1 88 ? -3.414 -2.114 7.282 1.00 94.25 88 ALA A O 1
ATOM 716 N N . PHE A 1 89 ? -4.894 -2.144 5.599 1.00 93.50 89 PHE A N 1
ATOM 717 C CA . PHE A 1 89 ? -5.733 -1.070 6.136 1.00 93.50 89 PHE A CA 1
ATOM 718 C C . PHE A 1 89 ? -6.418 -1.480 7.440 1.00 93.50 89 PHE A C 1
ATOM 720 O O . PHE A 1 89 ? -6.361 -0.712 8.400 1.00 93.50 89 PHE A O 1
ATOM 727 N N . SER A 1 90 ? -6.958 -2.699 7.514 1.00 91.38 90 SER A N 1
ATOM 728 C CA . SER A 1 90 ? -7.516 -3.253 8.753 1.00 91.38 90 SER A CA 1
ATOM 729 C C . SER A 1 90 ? -6.470 -3.322 9.874 1.00 91.38 90 SER A C 1
ATOM 731 O O . SER A 1 90 ? -6.694 -2.853 10.992 1.00 91.38 90 SER A O 1
ATOM 733 N N . HIS A 1 91 ? -5.266 -3.813 9.559 1.00 90.50 91 HIS A N 1
ATOM 734 C CA . HIS A 1 91 ? -4.156 -3.905 10.508 1.00 90.50 91 HIS A CA 1
ATOM 735 C C . HIS A 1 91 ? -3.735 -2.532 11.040 1.00 90.50 91 HIS A C 1
ATOM 737 O O . HIS A 1 91 ? -3.537 -2.369 12.245 1.00 90.50 91 HIS A O 1
ATOM 743 N N . VAL A 1 92 ? -3.593 -1.531 10.162 1.00 91.06 92 VAL A N 1
ATOM 744 C CA . VAL A 1 92 ? -3.239 -0.168 10.585 1.00 91.06 92 VAL A CA 1
ATOM 745 C C . VAL A 1 92 ? -4.373 0.476 11.376 1.00 91.06 92 VAL A C 1
ATOM 747 O O . VAL A 1 92 ? -4.085 1.101 12.388 1.00 91.06 92 VAL A O 1
ATOM 750 N N . ALA A 1 93 ? -5.633 0.308 10.978 1.00 89.06 93 ALA A N 1
ATOM 751 C CA . ALA A 1 93 ? -6.770 0.861 11.711 1.00 89.06 93 ALA A CA 1
ATOM 752 C C . ALA A 1 93 ? -6.876 0.309 13.141 1.00 89.06 93 ALA A C 1
ATOM 754 O O . ALA A 1 93 ? -7.213 1.057 14.053 1.00 89.06 93 ALA A O 1
ATOM 755 N N . ARG A 1 94 ? -6.533 -0.971 13.346 1.00 86.19 94 ARG A N 1
ATOM 756 C CA . ARG A 1 94 ? -6.549 -1.621 14.664 1.00 86.19 94 ARG A CA 1
ATOM 757 C C . ARG A 1 94 ? -5.377 -1.232 15.565 1.00 86.19 94 ARG A C 1
ATOM 759 O O . ARG A 1 94 ? -5.544 -1.134 16.774 1.00 86.19 94 ARG A O 1
ATOM 766 N N . GLU A 1 95 ? -4.175 -1.096 15.007 1.00 82.69 95 GLU A N 1
ATOM 767 C CA . GLU A 1 95 ? -2.955 -0.887 15.806 1.00 82.69 95 GLU A CA 1
ATOM 768 C C . GLU A 1 95 ? -2.521 0.574 15.926 1.00 82.69 95 GLU A C 1
ATOM 770 O O . GLU A 1 95 ? -1.613 0.879 16.705 1.00 82.69 95 GLU A O 1
ATOM 775 N N . ALA A 1 96 ? -3.087 1.466 15.118 1.00 72.00 96 ALA A N 1
ATOM 776 C CA . ALA A 1 96 ? -2.734 2.873 15.136 1.00 72.00 96 ALA A CA 1
ATOM 777 C C . ALA A 1 96 ? -3.638 3.670 16.085 1.00 72.00 96 ALA A C 1
ATOM 779 O O . ALA A 1 96 ? -4.796 3.328 16.301 1.00 72.00 96 ALA A O 1
ATOM 780 N N . ASP A 1 97 ? -3.091 4.748 16.643 1.00 69.88 97 ASP A N 1
ATOM 781 C CA . ASP A 1 97 ? -3.813 5.616 17.573 1.00 69.88 97 ASP A CA 1
ATOM 782 C C . ASP A 1 97 ? -5.036 6.269 16.897 1.00 69.88 97 ASP A C 1
ATOM 784 O O . ASP A 1 97 ? -5.082 6.411 15.671 1.00 69.88 97 ASP A O 1
ATOM 788 N N . GLU A 1 98 ? -5.992 6.776 17.685 1.00 66.38 98 GLU A N 1
ATOM 789 C CA . GLU A 1 98 ? -7.213 7.452 17.190 1.00 66.38 98 GLU A CA 1
ATOM 790 C C . GLU A 1 98 ? -6.937 8.585 16.171 1.00 66.38 98 GLU A C 1
ATOM 792 O O . GLU A 1 98 ? -7.792 8.949 15.362 1.00 66.38 98 GLU A O 1
ATOM 797 N N . GLY A 1 99 ? -5.712 9.123 16.142 1.00 70.19 99 GLY A N 1
ATOM 798 C CA . GLY A 1 99 ? -5.255 10.106 15.156 1.00 70.19 99 GLY A CA 1
ATOM 799 C C . GLY A 1 99 ? -5.013 9.571 13.735 1.00 70.19 99 GLY A C 1
ATOM 800 O O . GLY A 1 99 ? -4.773 10.374 12.832 1.00 70.19 99 GLY A O 1
ATOM 801 N N . CYS A 1 100 ? -5.067 8.257 13.501 1.00 76.38 100 CYS A N 1
ATOM 802 C CA . CYS A 1 100 ? -4.709 7.657 12.213 1.00 76.38 100 CYS A CA 1
ATOM 803 C C . CYS A 1 100 ? -5.889 7.435 11.258 1.00 76.38 100 CYS A C 1
ATOM 805 O O . CYS A 1 100 ? -5.661 7.405 10.050 1.00 76.38 100 CYS A O 1
ATOM 807 N N . LYS A 1 101 ? -7.137 7.392 11.744 1.00 83.31 101 LYS A N 1
ATOM 808 C CA . LYS A 1 101 ? -8.333 7.217 10.892 1.00 83.31 101 LYS A CA 1
ATOM 809 C C . LYS A 1 101 ? -8.477 8.329 9.845 1.00 83.31 101 LY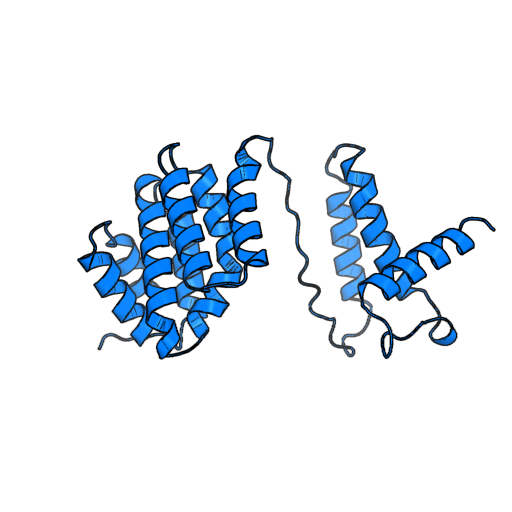S A C 1
ATOM 811 O O . LYS A 1 101 ? -8.559 8.047 8.654 1.00 83.31 101 LYS A O 1
ATOM 816 N N . LYS A 1 102 ? -8.368 9.600 10.258 1.00 88.69 102 LYS A N 1
ATOM 817 C CA . LYS A 1 102 ? -8.472 10.764 9.351 1.00 88.69 102 LYS A CA 1
ATOM 818 C C . LYS A 1 102 ? -7.445 10.734 8.198 1.00 88.69 102 LYS A C 1
ATOM 820 O O . LYS A 1 102 ? -7.839 10.936 7.048 1.00 88.69 102 LYS A O 1
ATOM 825 N N . PRO A 1 103 ? -6.138 10.496 8.444 1.00 89.94 103 PRO A N 1
ATOM 826 C CA . PRO A 1 103 ? -5.168 10.292 7.368 1.00 89.94 103 PRO A CA 1
ATOM 827 C C . PRO A 1 103 ? -5.509 9.146 6.409 1.00 89.94 103 PRO A C 1
ATOM 829 O O . PRO A 1 103 ? -5.325 9.307 5.203 1.00 89.94 103 PRO A O 1
ATOM 832 N N . LEU A 1 104 ? -6.004 8.014 6.921 1.00 90.81 104 LEU A N 1
ATOM 833 C CA . LEU A 1 104 ? -6.387 6.858 6.105 1.00 90.81 104 LEU A CA 1
ATOM 834 C C . LEU A 1 104 ? -7.591 7.172 5.211 1.00 90.81 104 LEU A C 1
ATOM 836 O O . LEU A 1 104 ? -7.524 6.962 4.002 1.00 90.81 104 LEU A O 1
ATOM 840 N N . GLU A 1 105 ? -8.646 7.760 5.777 1.00 91.81 105 GLU A N 1
ATOM 841 C CA . GLU A 1 105 ? -9.826 8.210 5.030 1.00 91.81 105 GLU A CA 1
ATOM 842 C C . GLU A 1 105 ? -9.446 9.195 3.923 1.00 91.81 105 GLU A C 1
ATOM 844 O O . GLU A 1 105 ? -9.872 9.050 2.777 1.00 91.81 105 GLU A O 1
ATOM 849 N N . ARG A 1 106 ? -8.582 10.173 4.233 1.00 94.00 106 ARG A N 1
ATOM 850 C CA . ARG A 1 106 ? -8.064 11.119 3.237 1.00 94.00 106 ARG A CA 1
ATOM 851 C C . ARG A 1 106 ? -7.352 10.393 2.095 1.00 94.00 106 ARG A C 1
ATOM 853 O O . ARG A 1 106 ? -7.515 10.782 0.941 1.00 94.00 106 ARG A O 1
ATOM 860 N N . LEU A 1 107 ? -6.563 9.366 2.402 1.00 93.69 107 LEU A N 1
ATOM 861 C CA . LEU A 1 107 ? -5.827 8.589 1.407 1.00 93.69 107 LEU A CA 1
ATOM 862 C C . LEU A 1 107 ? -6.787 7.831 0.476 1.00 93.69 107 LEU A C 1
ATOM 864 O O . LEU A 1 107 ? -6.631 7.900 -0.744 1.00 93.69 107 LEU A O 1
ATOM 868 N N . LEU A 1 108 ? -7.826 7.203 1.035 1.00 93.81 108 LEU A N 1
ATOM 869 C CA . LEU A 1 108 ? -8.872 6.517 0.271 1.00 93.81 108 LEU A CA 1
ATOM 870 C C . LEU A 1 108 ? -9.699 7.478 -0.591 1.00 93.81 108 LEU A C 1
ATOM 872 O O . LEU A 1 108 ? -9.978 7.171 -1.748 1.00 93.81 108 LEU A O 1
ATOM 876 N N . ASN A 1 109 ? -10.034 8.662 -0.076 1.00 92.56 109 ASN A N 1
ATOM 877 C CA . ASN A 1 109 ? -10.746 9.681 -0.849 1.00 92.56 109 ASN A CA 1
ATOM 878 C C . ASN A 1 109 ? -9.905 10.161 -2.044 1.00 92.56 109 ASN A C 1
ATOM 880 O O . ASN A 1 109 ? -10.411 10.227 -3.159 1.00 92.56 109 ASN A O 1
ATOM 884 N N . ILE A 1 110 ? -8.596 10.382 -1.859 1.00 90.94 110 ILE A N 1
ATOM 885 C CA . ILE A 1 110 ? -7.684 10.720 -2.967 1.00 90.94 110 ILE A CA 1
ATOM 886 C C . ILE A 1 110 ? -7.636 9.591 -4.006 1.00 90.94 110 ILE A C 1
ATOM 888 O O . ILE A 1 110 ? -7.586 9.854 -5.210 1.00 90.94 110 ILE A O 1
ATOM 892 N N . TRP A 1 111 ? -7.628 8.330 -3.567 1.00 93.94 111 TRP A N 1
ATOM 893 C CA . TRP A 1 111 ? -7.657 7.186 -4.479 1.00 93.94 111 TRP A CA 1
ATOM 894 C C . TRP A 1 111 ? -8.961 7.101 -5.264 1.00 93.94 111 TRP A C 1
ATOM 896 O O . TRP A 1 111 ? -8.915 6.788 -6.453 1.00 93.94 111 TRP A O 1
ATOM 906 N N . GLN A 1 112 ? -10.088 7.434 -4.641 1.00 92.50 112 GLN A N 1
ATOM 907 C CA . GLN A 1 112 ? -11.386 7.512 -5.300 1.00 92.50 112 GLN A CA 1
ATOM 908 C C . GLN A 1 112 ? -11.420 8.646 -6.336 1.00 92.50 112 GLN A C 1
ATOM 910 O O . GLN A 1 112 ? -11.685 8.396 -7.509 1.00 92.50 112 GLN A O 1
ATOM 915 N N . GLU A 1 113 ? -11.057 9.869 -5.937 1.00 92.50 113 GLU A N 1
ATOM 916 C CA . GLU A 1 113 ? -11.019 11.054 -6.809 1.00 92.50 113 GLU A CA 1
ATOM 917 C C . GLU A 1 113 ? -10.126 10.846 -8.038 1.00 92.50 113 GLU A C 1
ATOM 919 O O . GLU A 1 113 ? -10.461 11.255 -9.148 1.00 92.50 113 GLU A O 1
ATOM 924 N N . ARG A 1 114 ? -8.979 10.182 -7.856 1.00 92.31 114 ARG A N 1
ATOM 925 C CA . ARG A 1 114 ? -8.002 9.925 -8.926 1.00 92.31 114 ARG A CA 1
ATOM 926 C C . ARG A 1 114 ? -8.216 8.599 -9.650 1.00 92.31 114 ARG A C 1
ATOM 928 O O . ARG A 1 114 ? -7.345 8.212 -10.436 1.00 92.31 114 ARG A O 1
ATOM 935 N N . SER A 1 115 ? -9.306 7.884 -9.358 1.00 92.38 115 SER A N 1
ATOM 936 C CA . SER A 1 115 ? -9.599 6.558 -9.922 1.00 92.38 115 SER A CA 1
ATOM 937 C C . SER A 1 115 ? -8.367 5.637 -9.866 1.00 92.38 115 SER A C 1
ATOM 939 O O . SER A 1 115 ? -7.861 5.140 -10.874 1.00 92.38 115 SER A O 1
ATOM 941 N N . VAL A 1 116 ? -7.767 5.517 -8.678 1.00 92.31 116 VAL A N 1
ATOM 942 C CA . VAL A 1 116 ? -6.646 4.598 -8.414 1.00 92.31 116 VAL A CA 1
ATOM 943 C C . VAL A 1 116 ? -7.128 3.162 -8.362 1.00 92.31 116 VAL A C 1
ATOM 945 O O . VAL A 1 116 ? -6.516 2.319 -9.009 1.00 92.31 116 VAL A O 1
ATOM 948 N N . TYR A 1 117 ? -8.244 2.940 -7.678 1.00 93.31 117 TYR A N 1
ATOM 949 C CA . TYR A 1 117 ? -8.993 1.692 -7.681 1.00 93.31 117 TYR A CA 1
ATOM 950 C C . TYR A 1 117 ? -10.477 1.988 -7.917 1.00 93.31 117 TYR A C 1
ATOM 952 O O . TYR A 1 117 ? -10.910 3.138 -7.795 1.00 93.31 117 TYR A O 1
ATOM 960 N N . GLY A 1 118 ? -11.245 0.955 -8.267 1.00 91.19 118 GLY A N 1
ATOM 961 C CA . GLY A 1 118 ? -12.695 1.059 -8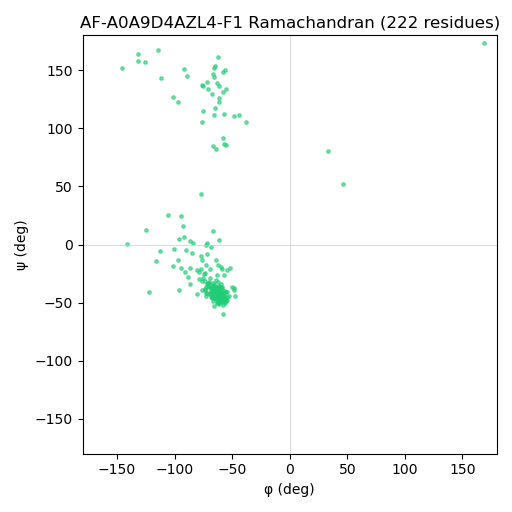.435 1.00 91.19 118 GLY A CA 1
ATOM 962 C C . GLY A 1 118 ? -13.413 1.381 -7.122 1.00 91.19 118 GLY A C 1
ATOM 963 O O . GLY A 1 118 ? -12.919 1.062 -6.040 1.00 91.19 118 GLY A O 1
ATOM 964 N N . SER A 1 119 ? -14.589 2.008 -7.211 1.00 91.44 119 SER A N 1
ATOM 965 C CA . SER A 1 119 ? -15.351 2.459 -6.037 1.00 91.44 119 SER A CA 1
ATOM 966 C C . SER A 1 119 ? -15.719 1.321 -5.080 1.00 91.44 119 SER A C 1
ATOM 968 O O . SER A 1 119 ? -15.577 1.506 -3.875 1.00 91.44 119 SER A O 1
ATOM 970 N N . GLU A 1 120 ? -16.068 0.143 -5.606 1.00 91.06 120 GLU A N 1
ATOM 971 C CA . GLU A 1 120 ? -16.341 -1.069 -4.815 1.00 91.06 120 GLU A CA 1
ATOM 972 C C . GLU A 1 120 ? -15.159 -1.446 -3.911 1.00 91.06 120 GLU A C 1
ATOM 974 O O . GLU A 1 120 ? -15.309 -1.668 -2.711 1.00 91.06 120 GLU A O 1
ATOM 979 N N . PHE A 1 121 ? -13.944 -1.446 -4.468 1.00 91.69 121 PHE A N 1
ATOM 980 C CA . PHE A 1 121 ? -12.743 -1.773 -3.705 1.00 91.69 121 PHE A CA 1
ATOM 981 C C . PHE A 1 121 ? -12.416 -0.693 -2.669 1.00 91.69 121 PHE A C 1
ATOM 983 O O . PHE A 1 121 ? -12.046 -1.004 -1.540 1.00 91.69 121 PHE A O 1
ATOM 990 N N . ILE A 1 122 ? -12.600 0.587 -3.010 1.00 93.19 122 ILE A N 1
ATOM 991 C CA . ILE A 1 122 ? -12.428 1.678 -2.041 1.00 93.19 122 ILE A CA 1
ATOM 992 C C . ILE A 1 122 ? -13.412 1.539 -0.875 1.00 93.19 122 ILE A C 1
ATOM 994 O O . ILE A 1 122 ? -13.021 1.755 0.272 1.00 93.19 122 ILE A O 1
ATOM 998 N N . GLN A 1 123 ? -14.664 1.165 -1.140 1.00 92.19 123 GLN A N 1
ATOM 999 C CA . GLN A 1 123 ? -15.650 0.916 -0.092 1.00 92.19 123 GLN A CA 1
ATOM 1000 C C . GLN A 1 123 ? -15.243 -0.271 0.786 1.00 92.19 123 GLN A C 1
ATOM 1002 O O . GLN A 1 123 ? -15.303 -0.160 2.007 1.00 92.19 123 GLN A O 1
ATOM 1007 N N . GLN A 1 124 ? -14.738 -1.356 0.194 1.00 91.81 124 GLN A N 1
ATOM 1008 C CA . GLN A 1 124 ? -14.193 -2.482 0.953 1.00 91.81 124 GLN A CA 1
ATOM 1009 C C . GLN A 1 124 ? -13.051 -2.049 1.890 1.00 91.81 124 GLN A C 1
ATOM 1011 O O . GLN A 1 124 ? -12.997 -2.486 3.039 1.00 91.81 124 GLN A O 1
ATOM 1016 N N . LEU A 1 125 ? -12.154 -1.169 1.433 1.00 93.00 125 LEU A N 1
ATOM 1017 C CA . LEU A 1 125 ? -11.087 -0.630 2.282 1.00 93.00 125 LEU A CA 1
ATOM 1018 C C . LEU A 1 125 ? -11.640 0.214 3.436 1.00 93.00 125 LEU A C 1
ATOM 1020 O O . LEU A 1 125 ? -11.144 0.088 4.552 1.00 93.00 125 LEU A O 1
ATOM 1024 N N . LYS A 1 126 ? -12.674 1.032 3.195 1.00 91.38 126 LYS A N 1
ATOM 1025 C CA . LYS A 1 126 ? -13.334 1.820 4.251 1.00 91.38 126 LYS A CA 1
ATOM 1026 C C . LYS A 1 126 ? -13.948 0.913 5.322 1.00 91.38 126 LYS A C 1
ATOM 1028 O O . LYS A 1 126 ? -13.626 1.080 6.492 1.00 91.38 126 LYS A O 1
ATOM 1033 N N . LEU A 1 127 ? -14.713 -0.103 4.916 1.00 90.12 127 LEU A N 1
ATOM 1034 C CA . LEU A 1 127 ? -15.324 -1.075 5.834 1.00 90.12 127 LEU A CA 1
ATOM 1035 C C . LEU A 1 127 ? -14.276 -1.811 6.681 1.00 90.12 127 LEU A C 1
ATOM 1037 O O . LEU A 1 127 ? -14.420 -1.909 7.895 1.00 90.12 127 LEU A O 1
ATOM 1041 N N . SER A 1 128 ? -13.151 -2.210 6.072 1.00 87.88 128 SER A N 1
ATOM 1042 C CA . SER A 1 128 ? -12.064 -2.900 6.788 1.00 87.88 128 SER A CA 1
ATOM 1043 C C . SER A 1 128 ? -11.457 -2.093 7.947 1.00 87.88 128 SER A C 1
ATOM 1045 O O . SER A 1 128 ? -10.794 -2.661 8.818 1.00 87.88 128 SER A O 1
ATOM 1047 N N . MET A 1 129 ? -11.664 -0.770 7.956 1.00 86.31 129 MET A N 1
ATOM 1048 C CA . MET A 1 129 ? -11.245 0.128 9.031 1.00 86.31 129 MET A CA 1
ATOM 1049 C C . MET A 1 129 ? -12.326 0.320 10.114 1.00 86.31 129 MET A C 1
ATOM 1051 O O . MET A 1 129 ? -11.983 0.681 11.240 1.00 86.31 129 MET A O 1
ATOM 1055 N N . GLU A 1 130 ? -13.605 0.106 9.790 1.00 78.38 130 GLU A N 1
ATOM 1056 C CA . GLU A 1 130 ? -14.778 0.369 10.646 1.00 78.38 130 GLU A CA 1
ATOM 1057 C C . GLU A 1 130 ? -15.145 -0.816 11.557 1.00 78.38 130 GLU A C 1
ATOM 1059 O O . GLU A 1 130 ? -15.611 -0.598 12.680 1.00 78.38 130 GLU A O 1
ATOM 1064 N N . ASP A 1 131 ? -14.828 -2.051 11.149 1.00 59.31 131 ASP A N 1
ATOM 1065 C CA . ASP A 1 131 ? -15.091 -3.302 11.894 1.00 59.31 131 ASP A CA 1
ATOM 1066 C C . ASP A 1 131 ? -14.384 -3.398 13.269 1.00 59.31 131 ASP A C 1
ATOM 1068 O O . ASP A 1 131 ? -14.485 -4.394 13.980 1.00 59.31 131 ASP A O 1
ATOM 1072 N N . THR A 1 132 ? -13.686 -2.346 13.700 1.00 52.41 132 THR A N 1
ATOM 1073 C CA . THR A 1 132 ? -12.982 -2.255 14.988 1.00 52.41 132 THR A CA 1
ATOM 1074 C C . THR A 1 132 ? -13.858 -1.828 16.176 1.00 52.41 132 THR A C 1
ATOM 1076 O O . THR A 1 132 ? -13.347 -1.743 17.291 1.00 52.41 132 THR A O 1
ATOM 1079 N N . SER A 1 133 ? -15.166 -1.591 15.989 1.00 42.25 133 SER A N 1
ATOM 1080 C CA . SER A 1 133 ? -16.113 -1.322 17.096 1.00 42.25 133 SER A CA 1
ATOM 1081 C C . SER A 1 133 ? -16.904 -2.547 17.590 1.00 42.25 133 SER A C 1
ATOM 1083 O O . SER A 1 133 ? -17.725 -2.423 18.497 1.00 42.25 133 SER A O 1
ATOM 1085 N N . SER A 1 134 ? -16.619 -3.742 17.064 1.00 33.41 134 SER A N 1
ATOM 1086 C CA . SER A 1 134 ? -17.178 -5.015 17.539 1.00 33.41 134 SER A CA 1
ATOM 1087 C C . SER A 1 134 ? -16.062 -6.061 17.724 1.00 33.41 134 SER A C 1
ATOM 1089 O O . SER A 1 134 ? -14.970 -5.873 17.177 1.00 33.41 134 SER A O 1
ATOM 1091 N N . PRO A 1 135 ? -16.254 -7.118 18.547 1.00 34.69 135 PRO A N 1
ATOM 1092 C CA . PRO A 1 135 ? -15.272 -8.195 18.671 1.00 34.69 135 PRO A CA 1
ATOM 1093 C C . PRO A 1 135 ? -15.000 -8.791 17.281 1.00 34.69 135 PRO A C 1
ATOM 1095 O O . PRO A 1 135 ? -15.885 -8.759 16.431 1.00 34.69 135 PRO A O 1
ATOM 1098 N N . PRO A 1 136 ? -13.788 -9.308 17.025 1.00 36.94 136 PRO A N 1
ATOM 1099 C CA . PRO A 1 136 ? -13.315 -9.566 15.670 1.00 36.94 136 PRO A CA 1
ATOM 1100 C C . PRO A 1 136 ? -14.266 -10.517 14.926 1.00 36.94 136 PRO A C 1
ATOM 1102 O O . PRO A 1 136 ? -14.536 -11.595 15.462 1.00 36.94 136 PRO A O 1
ATOM 1105 N N . PRO A 1 137 ? -14.699 -10.206 13.688 1.00 35.22 137 PRO A N 1
ATOM 1106 C CA . PRO A 1 137 ? -15.218 -11.242 12.816 1.00 35.22 137 PRO A CA 1
ATOM 1107 C C . PRO A 1 137 ? -14.038 -12.169 12.513 1.00 35.22 137 PRO A C 1
ATOM 1109 O O . PRO A 1 137 ? -13.022 -11.766 11.929 1.00 35.22 137 PRO A O 1
ATOM 1112 N N . LYS A 1 138 ? -14.107 -13.399 13.031 1.00 35.62 138 LYS A N 1
ATOM 1113 C CA . LYS A 1 138 ? -13.096 -14.419 12.767 1.00 35.62 138 LYS A CA 1
ATOM 1114 C C . LYS A 1 138 ? -13.155 -14.737 11.278 1.00 35.62 138 LYS A C 1
ATOM 1116 O O . LYS A 1 138 ? -14.171 -15.198 10.788 1.00 35.62 138 LYS A O 1
ATOM 1121 N N . ALA A 1 139 ? -12.045 -14.460 10.599 1.00 38.19 139 ALA A N 1
ATOM 1122 C CA . ALA A 1 139 ? -11.662 -15.009 9.307 1.00 38.19 139 ALA A CA 1
ATOM 1123 C C . ALA A 1 139 ? -12.831 -15.312 8.355 1.00 38.19 139 ALA A C 1
ATOM 1125 O O . ALA A 1 139 ? -13.149 -16.472 8.114 1.00 38.19 139 ALA A O 1
ATOM 1126 N N . THR A 1 140 ? -13.351 -14.288 7.673 1.00 35.62 140 THR A N 1
ATOM 1127 C CA . THR A 1 140 ? -13.897 -14.528 6.336 1.00 35.62 140 THR A CA 1
ATOM 1128 C C . THR A 1 140 ? -12.713 -14.908 5.452 1.00 35.62 140 THR A C 1
ATOM 1130 O O . THR A 1 140 ? -12.077 -14.075 4.798 1.00 35.62 140 THR A O 1
ATOM 1133 N N . LEU A 1 141 ? -12.365 -16.194 5.489 1.00 38.72 141 LEU A N 1
ATOM 1134 C CA . LEU A 1 141 ? -11.661 -16.887 4.430 1.00 38.72 141 LEU A CA 1
ATOM 1135 C C . LEU A 1 141 ? -12.510 -16.663 3.178 1.00 38.72 141 LEU A C 1
ATOM 1137 O O . LEU A 1 141 ? -13.345 -17.481 2.810 1.00 38.72 141 LEU A O 1
ATOM 1141 N N . ARG A 1 142 ? -12.295 -15.530 2.495 1.00 36.97 142 ARG A N 1
ATOM 1142 C CA . ARG A 1 142 ? -12.618 -15.401 1.079 1.00 36.97 142 ARG A CA 1
ATOM 1143 C C . ARG A 1 142 ? -11.706 -16.394 0.390 1.00 36.97 142 ARG A C 1
ATOM 1145 O O . ARG A 1 142 ? -10.604 -16.059 -0.048 1.00 36.97 142 ARG A O 1
ATOM 1152 N N . PHE A 1 143 ? -12.148 -17.648 0.394 1.00 34.75 143 PHE A N 1
ATOM 1153 C CA . PHE A 1 143 ? -11.589 -18.714 -0.391 1.00 34.75 143 PHE A CA 1
ATOM 1154 C C . PHE A 1 143 ? -11.490 -18.124 -1.789 1.00 34.75 143 PHE A C 1
ATOM 1156 O O . PHE A 1 143 ? -12.488 -17.849 -2.457 1.00 34.75 143 PHE A O 1
ATOM 1163 N N . ARG A 1 144 ? -10.256 -17.887 -2.237 1.00 34.88 144 ARG A N 1
ATOM 1164 C CA . ARG A 1 144 ? -9.978 -17.983 -3.657 1.00 34.88 144 ARG A CA 1
ATOM 1165 C C . ARG A 1 144 ? -10.380 -19.409 -3.988 1.00 34.88 144 ARG A C 1
ATOM 1167 O O . ARG A 1 144 ? -9.551 -20.312 -3.920 1.00 34.88 144 ARG A O 1
ATOM 1174 N N . VAL A 1 145 ? -11.634 -19.596 -4.386 1.00 35.31 145 VAL A N 1
ATOM 1175 C CA . VAL A 1 145 ? -11.940 -20.547 -5.434 1.00 35.31 145 VAL A CA 1
ATOM 1176 C C . VAL A 1 145 ? -11.078 -20.049 -6.588 1.00 35.31 145 VAL A C 1
ATOM 1178 O O . VAL A 1 145 ? -11.471 -19.221 -7.406 1.00 35.31 145 VAL A O 1
ATOM 1181 N N . ARG A 1 146 ? -9.814 -20.502 -6.619 1.00 32.12 146 ARG A N 1
ATOM 1182 C CA . ARG A 1 146 ? -9.216 -20.860 -7.892 1.00 32.12 146 ARG A CA 1
ATOM 1183 C C . ARG A 1 146 ? -10.337 -21.636 -8.545 1.00 32.12 146 ARG A C 1
ATOM 1185 O O . ARG A 1 146 ? -10.719 -22.669 -8.006 1.00 32.12 146 ARG A O 1
ATOM 1192 N N . LEU A 1 147 ? -10.921 -21.070 -9.598 1.00 38.59 147 LEU A N 1
ATOM 1193 C CA . LEU A 1 147 ? -11.657 -21.837 -10.584 1.00 38.59 147 LEU A CA 1
ATOM 1194 C C . LEU A 1 147 ? -10.856 -23.125 -10.729 1.00 38.59 147 LEU A C 1
ATOM 1196 O O . LEU A 1 147 ? -9.706 -23.068 -11.179 1.00 38.59 147 LEU A O 1
ATOM 1200 N N . PHE A 1 148 ? -11.372 -24.213 -10.154 1.00 37.97 148 PHE A N 1
ATOM 1201 C CA . PHE A 1 148 ? -10.707 -25.496 -10.209 1.00 37.97 148 PHE A CA 1
ATOM 1202 C C . PHE A 1 148 ? -10.549 -25.739 -11.700 1.00 37.97 148 PHE A C 1
ATOM 1204 O O . PHE A 1 148 ? -11.534 -25.791 -12.438 1.00 37.97 148 PHE A O 1
ATOM 1211 N N . ALA A 1 149 ? -9.302 -25.720 -12.172 1.00 35.44 149 ALA A N 1
ATOM 1212 C CA . ALA A 1 149 ? -9.032 -26.058 -13.549 1.00 35.44 149 ALA A CA 1
ATOM 1213 C C . ALA A 1 149 ? -9.643 -27.454 -13.762 1.00 35.44 149 ALA A C 1
ATOM 1215 O O . ALA A 1 149 ? -9.451 -28.315 -12.901 1.00 35.44 149 ALA A O 1
ATOM 1216 N N . PRO A 1 150 ? -10.385 -27.686 -14.855 1.00 40.62 150 PRO A N 1
ATOM 1217 C CA . PRO A 1 150 ? -11.274 -28.842 -15.008 1.00 40.62 150 PRO A CA 1
ATOM 1218 C C . PRO A 1 150 ? -10.574 -30.214 -15.079 1.00 40.62 150 PRO A C 1
ATOM 1220 O O . PRO A 1 150 ? -11.218 -31.201 -15.408 1.00 40.62 150 PRO A O 1
ATOM 1223 N N . ASN A 1 151 ? -9.277 -30.302 -14.766 1.00 41.19 151 ASN A N 1
ATOM 1224 C CA . ASN A 1 151 ? -8.459 -31.493 -14.982 1.00 41.19 151 ASN A CA 1
ATOM 1225 C C . ASN A 1 151 ? -7.734 -32.023 -13.733 1.00 41.19 151 ASN A C 1
ATOM 1227 O O . ASN A 1 151 ? -6.862 -32.874 -13.895 1.00 41.19 151 ASN A O 1
ATOM 1231 N N . ASP A 1 152 ? -8.060 -31.571 -12.516 1.00 39.00 152 ASP A N 1
ATOM 1232 C CA . ASP A 1 152 ? -7.493 -32.189 -11.308 1.00 39.00 152 ASP A CA 1
ATOM 1233 C C . ASP A 1 152 ? -8.455 -33.223 -10.702 1.00 39.00 152 ASP A C 1
ATOM 1235 O O . ASP A 1 152 ? -9.625 -32.947 -10.432 1.00 39.00 152 ASP A O 1
ATOM 1239 N N . SER A 1 153 ? -7.963 -34.453 -10.566 1.00 43.56 153 SER A N 1
ATOM 1240 C CA . SER A 1 153 ? -8.758 -35.653 -10.297 1.00 43.56 153 SER A CA 1
ATOM 1241 C C . SER A 1 153 ? -9.394 -35.621 -8.899 1.00 43.56 153 SER A C 1
ATOM 1243 O O . SER A 1 153 ? -8.746 -35.375 -7.882 1.00 43.56 153 SER A O 1
ATOM 1245 N N . SER A 1 154 ? -10.699 -35.875 -8.859 1.00 49.09 154 SER A N 1
ATOM 1246 C CA . SER A 1 154 ? -11.667 -35.402 -7.862 1.00 49.09 154 SER A CA 1
ATOM 1247 C C . SER A 1 154 ? -11.671 -36.114 -6.495 1.00 49.09 154 SER A C 1
ATOM 1249 O O . SER A 1 154 ? -12.738 -36.397 -5.962 1.00 49.09 154 SER A O 1
ATOM 1251 N N . LYS A 1 155 ? -10.517 -36.408 -5.883 1.00 42.41 155 LYS A N 1
ATOM 1252 C CA . LYS A 1 155 ? -10.464 -36.977 -4.513 1.00 42.41 155 LYS A CA 1
ATOM 1253 C C . LYS A 1 155 ? -9.659 -36.149 -3.518 1.00 42.41 155 LYS A C 1
ATOM 1255 O O . LYS A 1 155 ? -10.123 -35.944 -2.403 1.00 42.41 155 LYS A O 1
ATOM 1260 N N . GLU A 1 156 ? -8.518 -35.613 -3.933 1.00 38.75 156 GLU A N 1
ATOM 1261 C CA . GLU A 1 156 ? -7.662 -34.762 -3.089 1.00 38.75 156 GLU A CA 1
ATOM 1262 C C . GLU A 1 156 ? -8.373 -33.452 -2.699 1.00 38.75 156 GLU A C 1
ATOM 1264 O O . GLU A 1 156 ? -8.315 -33.015 -1.551 1.00 38.75 156 GLU A O 1
ATOM 1269 N N . ALA A 1 157 ? -9.135 -32.868 -3.633 1.00 46.44 157 ALA A N 1
ATOM 1270 C CA . ALA A 1 157 ? -9.907 -31.648 -3.397 1.00 46.44 157 ALA A CA 1
ATOM 1271 C C . ALA A 1 157 ? -11.070 -31.852 -2.408 1.00 46.44 157 ALA A C 1
ATOM 1273 O O . ALA A 1 157 ? -11.355 -30.962 -1.612 1.00 46.44 157 ALA A O 1
ATOM 1274 N N . LEU A 1 158 ? -11.718 -33.024 -2.433 1.00 43.94 158 LEU A N 1
ATOM 1275 C CA . LEU A 1 158 ? -12.807 -33.364 -1.509 1.00 43.94 158 LEU A CA 1
ATOM 1276 C C . LEU A 1 158 ? -12.280 -33.663 -0.099 1.00 43.94 158 LEU A C 1
ATOM 1278 O O . LEU A 1 158 ? -12.891 -33.238 0.876 1.00 43.94 158 LEU A O 1
ATOM 1282 N N . LEU A 1 159 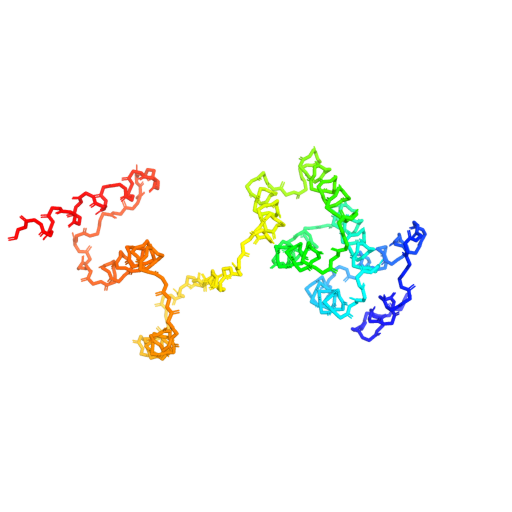? -11.128 -34.334 0.009 1.00 41.16 159 LEU A N 1
ATOM 1283 C CA . LEU A 1 159 ? -10.482 -34.641 1.290 1.00 41.16 159 LEU A CA 1
ATOM 1284 C C . LEU A 1 159 ? -10.022 -33.372 2.016 1.00 41.16 159 LEU A C 1
ATOM 1286 O O . LEU A 1 159 ? -10.352 -33.187 3.183 1.00 41.16 159 LEU A O 1
ATOM 1290 N N . SER A 1 160 ? -9.369 -32.446 1.305 1.00 43.69 160 SER A N 1
ATOM 1291 C CA . SER A 1 160 ? -8.964 -31.155 1.878 1.00 43.69 160 SER A CA 1
ATOM 1292 C C . SER A 1 160 ? -10.161 -30.309 2.334 1.00 43.69 160 SER A C 1
ATOM 1294 O O . SER A 1 160 ? -10.057 -29.562 3.306 1.00 43.69 160 SER A O 1
ATOM 1296 N N . HIS A 1 161 ? -11.303 -30.431 1.653 1.00 44.97 161 HIS A N 1
ATOM 1297 C CA . HIS A 1 161 ? -12.538 -29.751 2.033 1.00 44.97 161 HIS A CA 1
ATOM 1298 C C . HIS A 1 161 ? -13.162 -30.378 3.288 1.00 44.97 161 HIS A C 1
ATOM 1300 O O . HIS A 1 161 ? -13.581 -29.667 4.196 1.00 44.97 161 HIS A O 1
ATOM 1306 N N . GLN A 1 162 ? -13.164 -31.709 3.384 1.00 44.56 162 GLN A N 1
ATOM 1307 C CA . GLN A 1 162 ? -13.692 -32.441 4.535 1.00 44.56 162 GLN A CA 1
ATOM 1308 C C . GLN A 1 162 ? -12.870 -32.200 5.814 1.00 44.56 162 GLN A C 1
ATOM 1310 O O . GLN A 1 162 ? -13.443 -32.016 6.888 1.00 44.56 162 GLN A O 1
ATOM 1315 N N . GLU A 1 163 ? -11.541 -32.134 5.702 1.00 45.50 163 GLU A N 1
ATOM 1316 C CA . GLU A 1 163 ? -10.642 -31.800 6.819 1.00 45.50 163 GLU A CA 1
ATOM 1317 C C . GLU A 1 163 ? -10.845 -30.358 7.313 1.00 45.50 163 GLU A C 1
ATOM 1319 O O . GLU A 1 163 ? -10.774 -30.088 8.513 1.00 45.50 163 GLU A O 1
ATOM 1324 N N . PHE A 1 164 ? -11.165 -29.432 6.403 1.00 48.12 164 PHE A N 1
ATOM 1325 C CA . PHE A 1 164 ? -11.496 -28.049 6.745 1.00 48.12 164 PHE A CA 1
ATOM 1326 C C . PHE A 1 164 ? -12.808 -27.950 7.541 1.00 48.12 164 PHE A C 1
ATOM 1328 O O . PHE A 1 164 ? -12.844 -27.269 8.565 1.00 48.12 164 PHE A O 1
ATOM 1335 N N . PHE A 1 165 ? -13.853 -28.681 7.136 1.00 43.75 165 PHE A N 1
ATOM 1336 C CA . PHE A 1 165 ? -15.134 -28.725 7.857 1.00 43.75 165 PHE A CA 1
ATOM 1337 C C . PHE A 1 165 ? -14.997 -29.295 9.274 1.00 43.75 165 PHE A C 1
ATOM 1339 O O . PHE A 1 165 ? -15.518 -28.711 10.223 1.00 43.75 165 PHE A O 1
ATOM 1346 N N . GLN A 1 166 ? -14.225 -30.373 9.442 1.00 47.56 166 GLN A N 1
ATOM 1347 C CA . GLN A 1 166 ? -13.962 -30.961 10.763 1.00 47.56 166 GLN A CA 1
ATOM 1348 C C . GLN A 1 166 ? -13.200 -30.016 11.699 1.00 47.56 166 GLN A C 1
ATOM 1350 O O . GLN A 1 166 ? -13.381 -30.070 12.915 1.00 47.56 166 GLN A O 1
ATOM 1355 N N . SER A 1 167 ? -12.359 -29.139 11.145 1.00 43.56 167 SER A N 1
ATOM 1356 C CA . SER A 1 167 ? -11.678 -28.096 11.914 1.00 43.56 167 SER A CA 1
ATOM 1357 C C . SER A 1 167 ? -12.607 -26.940 12.302 1.00 43.56 167 SER A C 1
ATOM 1359 O O . SER A 1 167 ? -12.316 -26.255 13.280 1.00 43.56 167 SER A O 1
ATOM 1361 N N . TYR A 1 168 ? -13.679 -26.696 11.545 1.00 40.53 168 TYR A N 1
ATOM 1362 C CA . TYR A 1 168 ? -14.596 -25.567 11.742 1.00 40.53 168 TYR A CA 1
ATOM 1363 C C . TYR A 1 168 ? -15.717 -25.884 12.744 1.00 40.53 168 TYR A C 1
ATOM 1365 O O . TYR A 1 168 ? -16.100 -25.023 13.530 1.00 40.53 168 TYR A O 1
ATOM 1373 N N . GLU A 1 169 ? -16.189 -27.136 12.789 1.00 44.19 169 GLU A N 1
ATOM 1374 C CA . GLU A 1 169 ? -17.204 -27.607 13.751 1.00 44.19 169 GLU A CA 1
ATOM 1375 C C . GLU A 1 169 ? -16.753 -27.557 15.224 1.00 44.19 169 GLU A C 1
ATOM 1377 O O . GLU A 1 169 ? -17.576 -27.691 16.128 1.00 44.19 169 GLU A O 1
ATOM 1382 N N . GLN A 1 170 ? -15.456 -27.376 15.495 1.00 41.50 170 GLN A N 1
ATOM 1383 C CA . GLN A 1 170 ? -14.908 -27.371 16.857 1.00 41.50 170 GLN A CA 1
ATOM 1384 C C . GLN A 1 170 ? -14.887 -25.985 17.525 1.00 41.50 170 GLN A C 1
ATOM 1386 O O . GLN A 1 170 ? -14.564 -25.891 18.710 1.00 41.50 170 GLN A O 1
ATOM 1391 N N . GLU A 1 171 ? -15.254 -24.913 16.817 1.00 39.06 171 GLU A N 1
ATOM 1392 C CA . GLU A 1 171 ? -15.294 -23.552 17.366 1.00 39.06 171 GLU A CA 1
ATOM 1393 C C . GLU A 1 171 ? -16.744 -23.144 17.717 1.00 39.06 171 GLU A C 1
ATOM 1395 O O . GLU A 1 171 ? -17.625 -23.208 16.860 1.00 39.06 171 GLU A O 1
ATOM 1400 N N . PRO A 1 172 ? -17.040 -22.689 18.952 1.00 33.59 172 PRO A N 1
ATOM 1401 C CA . PRO A 1 172 ? -18.391 -22.277 19.325 1.00 33.59 172 PRO A CA 1
ATOM 1402 C C . PRO A 1 172 ? -18.718 -20.905 18.709 1.00 33.59 172 PRO A C 1
ATOM 1404 O O . PRO A 1 172 ? -18.101 -19.900 19.069 1.00 33.59 172 PRO A O 1
ATOM 1407 N N . HIS A 1 173 ? -19.689 -20.859 17.793 1.00 44.28 173 HIS A N 1
ATOM 1408 C CA . HIS A 1 173 ? -20.137 -19.645 17.097 1.00 44.28 173 HIS A CA 1
ATOM 1409 C C . HIS A 1 173 ? -21.653 -19.404 17.233 1.00 44.28 173 HIS A C 1
ATOM 1411 O O . HIS A 1 173 ? -22.416 -20.311 17.553 1.00 44.28 173 HIS A O 1
ATOM 1417 N N . ASN A 1 174 ? -22.052 -18.139 17.060 1.00 40.12 174 ASN A N 1
ATOM 1418 C CA . ASN A 1 174 ? -23.381 -17.583 17.341 1.00 40.12 174 ASN A CA 1
ATOM 1419 C C . ASN A 1 174 ? -24.418 -17.977 16.260 1.00 40.12 174 ASN A C 1
ATOM 1421 O O . ASN A 1 174 ? -24.115 -17.919 15.071 1.00 40.12 174 ASN A O 1
ATOM 1425 N N . GLU A 1 175 ? -25.640 -18.349 16.660 1.00 40.16 175 GLU A N 1
ATOM 1426 C CA . GLU A 1 175 ? -26.638 -19.041 15.81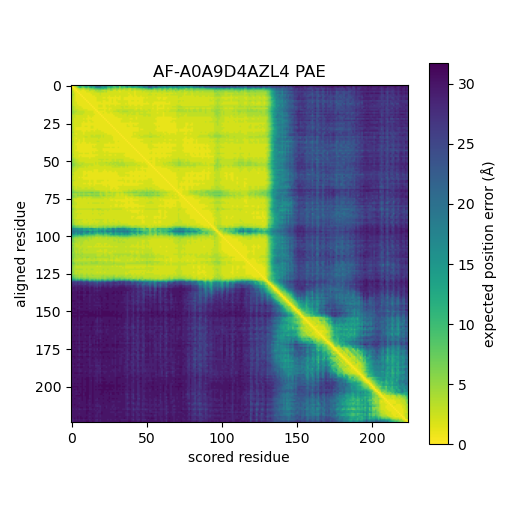0 1.00 40.16 175 GLU A CA 1
ATOM 1427 C C . GLU A 1 175 ? -27.129 -18.247 14.577 1.00 40.16 175 GLU A C 1
ATOM 1429 O O . GLU A 1 175 ? -27.514 -18.851 13.578 1.00 40.16 175 GLU A O 1
ATOM 1434 N N . GLU A 1 176 ? -27.098 -16.909 14.596 1.00 39.94 176 GLU A N 1
ATOM 1435 C CA . GLU A 1 176 ? -27.572 -16.072 13.473 1.00 39.94 176 GLU A CA 1
ATOM 1436 C C . GLU A 1 176 ? -26.573 -15.966 12.307 1.00 39.94 176 GLU A C 1
ATOM 1438 O O . GLU A 1 176 ? -26.985 -15.835 11.155 1.00 39.94 176 GLU A O 1
ATOM 1443 N N . GLU A 1 177 ? -25.267 -16.062 12.578 1.00 41.06 177 GLU A N 1
ATOM 1444 C CA . GLU A 1 177 ? -24.204 -16.039 11.554 1.00 41.06 177 GLU A CA 1
ATOM 1445 C C . GLU A 1 177 ? -24.145 -17.380 10.796 1.00 41.06 177 GLU A C 1
ATOM 1447 O O . GLU A 1 177 ? -23.873 -17.425 9.596 1.00 41.06 177 GLU A O 1
ATOM 1452 N N . TYR A 1 178 ? -24.537 -18.464 11.479 1.00 39.28 178 TYR A N 1
ATOM 1453 C CA . TYR A 1 178 ? -24.604 -19.831 10.960 1.00 39.28 178 TYR A CA 1
ATOM 1454 C C . TYR A 1 178 ? -25.537 -19.972 9.747 1.00 39.28 178 TYR A C 1
ATOM 1456 O O . TYR A 1 178 ? -25.230 -20.723 8.828 1.00 39.28 178 TYR A O 1
ATOM 1464 N N . LEU A 1 179 ? -26.661 -19.245 9.712 1.00 38.06 179 LEU A N 1
ATOM 1465 C CA . LEU A 1 179 ? -27.714 -19.429 8.701 1.00 38.06 179 LEU A CA 1
ATOM 1466 C C . LEU A 1 179 ? -27.369 -18.840 7.324 1.00 38.06 179 LEU A C 1
ATOM 1468 O O . LEU A 1 179 ? -27.801 -19.382 6.306 1.00 38.06 179 LEU A O 1
ATOM 1472 N N . VAL A 1 180 ? -26.591 -17.754 7.272 1.00 46.28 180 VAL A N 1
ATOM 1473 C CA . VAL A 1 180 ? -26.274 -17.055 6.011 1.00 46.28 180 VAL A CA 1
ATOM 1474 C C . VAL A 1 180 ? -25.159 -17.774 5.248 1.00 46.28 180 VAL A C 1
ATOM 1476 O O . VAL A 1 180 ? -25.280 -17.990 4.043 1.00 46.28 180 VAL A O 1
ATOM 1479 N N . GLU A 1 181 ? -24.111 -18.221 5.946 1.00 44.62 181 GLU A N 1
ATOM 1480 C CA . GLU A 1 181 ? -23.032 -19.006 5.330 1.00 44.62 181 GLU A CA 1
ATOM 1481 C C . GLU A 1 181 ? -23.496 -20.421 4.940 1.00 44.62 181 GLU A C 1
ATOM 1483 O O . GLU A 1 181 ? -23.084 -20.930 3.895 1.00 44.62 181 GLU A O 1
ATOM 1488 N N . TYR A 1 182 ? -24.416 -21.037 5.698 1.00 46.66 182 TYR A N 1
ATOM 1489 C CA . TYR A 1 182 ? -25.027 -22.316 5.306 1.00 46.66 182 TYR A CA 1
ATOM 1490 C C . TYR A 1 182 ? -25.858 -22.212 4.019 1.00 46.66 182 TYR A C 1
ATOM 1492 O O . TYR A 1 182 ? -25.822 -23.131 3.197 1.00 46.66 182 TYR A O 1
ATOM 1500 N N . GLU A 1 183 ? -26.600 -21.116 3.807 1.00 49.19 183 GLU A N 1
ATOM 1501 C CA . GLU A 1 183 ? -27.349 -20.914 2.558 1.00 49.19 183 GLU A CA 1
ATOM 1502 C C . GLU A 1 183 ? -26.406 -20.796 1.347 1.00 49.19 183 GLU A C 1
ATOM 1504 O O . GLU A 1 183 ? -26.656 -21.423 0.319 1.00 49.19 183 GLU A O 1
ATOM 1509 N N . GLU A 1 184 ? -25.294 -20.061 1.445 1.00 51.94 184 GLU A N 1
ATOM 1510 C CA . GLU A 1 184 ? -24.346 -19.933 0.323 1.00 51.94 184 GLU A CA 1
ATOM 1511 C C . GLU A 1 184 ? -23.566 -21.232 0.039 1.00 51.94 184 GLU A C 1
ATOM 1513 O O . GLU A 1 184 ? -23.323 -21.588 -1.124 1.00 51.94 184 GLU A O 1
ATOM 1518 N N . LEU A 1 185 ? -23.212 -21.982 1.087 1.00 49.44 185 LEU A N 1
ATOM 1519 C CA . LEU A 1 185 ? -22.496 -23.256 0.970 1.00 49.44 185 LEU A CA 1
ATOM 1520 C C . LEU A 1 185 ? -23.396 -24.389 0.456 1.00 49.44 185 LEU A C 1
ATOM 1522 O O . LEU A 1 185 ? -22.964 -25.174 -0.393 1.00 49.44 185 LEU A O 1
ATOM 1526 N N . SER A 1 186 ? -24.656 -24.449 0.894 1.00 51.78 186 SER A N 1
ATOM 1527 C CA . SER A 1 186 ? -25.631 -25.438 0.406 1.00 51.78 186 SER A CA 1
ATOM 1528 C C . SER A 1 186 ? -25.951 -25.255 -1.080 1.00 51.78 186 SER A C 1
ATOM 1530 O O . SER A 1 186 ? -26.040 -26.244 -1.808 1.00 51.78 186 SER A O 1
ATOM 1532 N N . VAL A 1 187 ? -26.016 -24.011 -1.569 1.00 52.78 187 VAL A N 1
ATOM 1533 C CA . VAL A 1 187 ? -26.183 -23.708 -3.001 1.00 52.78 187 VAL A CA 1
ATOM 1534 C C . VAL A 1 187 ? -24.986 -24.204 -3.818 1.00 52.78 187 VAL A C 1
ATOM 1536 O O . VAL A 1 187 ? -25.171 -24.805 -4.876 1.00 52.78 187 VAL A O 1
ATOM 1539 N N . SER A 1 188 ? -23.758 -24.027 -3.321 1.00 52.91 188 SER A N 1
ATOM 1540 C CA . SER A 1 188 ? -22.550 -24.510 -4.010 1.00 52.91 188 SER A CA 1
ATOM 1541 C C . SER A 1 188 ? -22.459 -26.042 -4.049 1.00 52.91 188 SER A C 1
ATOM 1543 O O . SER A 1 188 ? -22.043 -26.604 -5.062 1.00 52.91 188 SER A O 1
ATOM 1545 N N . LEU A 1 189 ? -22.889 -26.730 -2.985 1.00 49.34 189 LEU A N 1
ATOM 1546 C CA . LEU A 1 189 ? -22.926 -28.197 -2.923 1.00 49.34 189 LEU A CA 1
ATOM 1547 C C . LEU A 1 189 ? -24.050 -28.787 -3.799 1.00 49.34 189 LEU A C 1
ATOM 1549 O O . LEU A 1 189 ? -23.858 -29.812 -4.457 1.00 49.34 189 LEU A O 1
ATOM 1553 N N . ALA A 1 190 ? -25.204 -28.114 -3.864 1.00 52.88 190 ALA A N 1
ATOM 1554 C CA . ALA A 1 190 ? -26.319 -28.488 -4.732 1.00 52.88 190 ALA A CA 1
ATOM 1555 C C . ALA A 1 190 ? -25.935 -28.387 -6.220 1.00 52.88 190 ALA A C 1
ATOM 1557 O O . ALA A 1 190 ? -26.203 -29.304 -6.989 1.00 52.88 190 ALA A O 1
ATOM 1558 N N . ILE A 1 191 ? -25.201 -27.344 -6.622 1.00 53.03 191 ILE A N 1
ATOM 1559 C CA . ILE A 1 191 ? -24.691 -27.193 -7.999 1.00 53.03 191 ILE A CA 1
ATOM 1560 C C . ILE A 1 191 ? -23.779 -28.362 -8.410 1.00 53.03 191 ILE A C 1
ATOM 1562 O O . ILE A 1 191 ? -23.799 -28.779 -9.565 1.00 53.03 191 ILE A O 1
ATOM 1566 N N . LEU A 1 192 ? -23.012 -28.925 -7.473 1.00 52.03 192 LEU A N 1
ATOM 1567 C CA . LEU A 1 192 ? -22.132 -30.071 -7.725 1.00 52.03 192 LEU A CA 1
ATOM 1568 C C . LEU A 1 192 ? -22.873 -31.418 -7.811 1.00 52.03 192 LEU A C 1
ATOM 1570 O O . LEU A 1 192 ? -22.259 -32.414 -8.190 1.00 52.03 192 LEU A O 1
ATOM 1574 N N . SER A 1 193 ? -24.164 -31.463 -7.465 1.00 46.19 193 SER A N 1
ATOM 1575 C CA . SER A 1 193 ? -24.977 -32.690 -7.444 1.00 46.19 193 SER A CA 1
ATOM 1576 C C . SER A 1 193 ? -26.088 -32.736 -8.501 1.00 46.19 193 SER A C 1
ATOM 1578 O O . SER A 1 193 ? -26.714 -33.784 -8.669 1.00 46.19 193 SER A O 1
ATOM 1580 N N . LEU A 1 194 ? -26.306 -31.655 -9.258 1.00 47.53 194 LEU A N 1
ATOM 1581 C CA . LEU A 1 194 ? -27.285 -31.617 -10.349 1.00 47.53 194 LEU A CA 1
ATOM 1582 C C . LEU A 1 194 ? -26.779 -32.377 -11.587 1.00 47.53 194 LEU A C 1
ATOM 1584 O O . LEU A 1 194 ? -25.625 -32.238 -11.997 1.00 47.53 194 LEU A O 1
ATOM 1588 N N . SER A 1 195 ? -27.659 -33.174 -12.207 1.00 47.97 195 SER A N 1
ATOM 1589 C CA . SER A 1 195 ? -27.363 -33.807 -13.498 1.00 47.97 195 SER A CA 1
ATOM 1590 C C . SER A 1 195 ? -27.249 -32.751 -14.609 1.00 47.97 195 SER A C 1
ATOM 1592 O O . SER A 1 195 ? -27.980 -31.759 -14.581 1.00 47.97 195 SER A O 1
ATOM 1594 N N . PRO A 1 196 ? -26.386 -32.958 -15.624 1.00 48.09 196 PRO A N 1
ATOM 1595 C CA . PRO A 1 196 ? -26.112 -31.957 -16.660 1.00 48.09 196 PRO A CA 1
ATOM 1596 C C . PRO A 1 196 ? -27.344 -31.475 -17.442 1.00 48.09 196 PRO A C 1
ATOM 1598 O O . PRO A 1 196 ? -27.333 -30.354 -17.942 1.00 48.09 196 PRO A O 1
ATOM 1601 N N . ASP A 1 197 ? -28.396 -32.294 -17.535 1.00 48.28 197 ASP A N 1
ATOM 1602 C CA . ASP A 1 197 ? -29.621 -31.976 -18.280 1.00 48.28 197 ASP A CA 1
ATOM 1603 C C . ASP A 1 197 ? -30.562 -30.976 -17.568 1.00 48.28 197 ASP A C 1
ATOM 1605 O O . ASP A 1 197 ? -31.441 -30.413 -18.217 1.00 48.28 197 ASP A O 1
ATOM 1609 N N . GLU A 1 198 ? -30.373 -30.689 -16.271 1.00 47.69 198 GLU A N 1
ATOM 1610 C CA . GLU A 1 198 ? -31.163 -29.682 -15.524 1.00 47.69 198 GLU A CA 1
ATOM 1611 C C . GLU A 1 198 ? -30.438 -28.333 -15.351 1.00 47.69 198 GLU A C 1
ATOM 1613 O O . GLU A 1 198 ? -31.002 -27.369 -14.825 1.00 47.69 198 GLU A O 1
ATOM 1618 N N . ALA A 1 199 ? -29.188 -28.226 -15.808 1.00 49.66 199 ALA A N 1
ATOM 1619 C CA . ALA A 1 199 ? -28.394 -27.014 -15.660 1.00 49.66 199 ALA A CA 1
ATOM 1620 C C . ALA A 1 199 ? -28.838 -25.929 -16.660 1.00 49.66 199 ALA A C 1
ATOM 1622 O O . ALA A 1 199 ? -28.518 -25.971 -17.850 1.00 49.66 199 ALA A O 1
ATOM 1623 N N . VAL A 1 200 ? -29.542 -24.902 -16.174 1.00 52.31 200 VAL A N 1
ATOM 1624 C CA . VAL A 1 200 ? -29.776 -23.669 -16.942 1.00 52.31 200 VAL A CA 1
ATOM 1625 C C . VAL A 1 200 ? -28.414 -23.032 -17.229 1.00 52.31 200 VAL A C 1
ATOM 1627 O O . VAL A 1 200 ? -27.651 -22.757 -16.308 1.00 52.31 200 VAL A O 1
ATOM 1630 N N . THR A 1 201 ? -28.064 -22.807 -18.498 1.00 53.59 201 THR A N 1
ATOM 1631 C CA . THR A 1 201 ? -26.765 -22.202 -18.829 1.00 53.59 201 THR A CA 1
ATOM 1632 C C . THR A 1 201 ? -26.855 -20.670 -18.873 1.00 53.59 201 THR A C 1
ATOM 1634 O O . THR A 1 201 ? -27.862 -20.127 -19.331 1.00 53.59 201 THR A O 1
ATOM 1637 N N . PRO A 1 202 ? -25.807 -19.928 -18.458 1.00 45.78 202 PRO A N 1
ATOM 1638 C CA . PRO A 1 202 ? -25.867 -18.469 -18.285 1.00 45.78 202 PRO A CA 1
ATOM 1639 C C . PRO A 1 202 ? -25.932 -17.667 -19.589 1.00 45.78 202 PRO A C 1
ATOM 1641 O O . PRO A 1 202 ? -25.905 -16.441 -19.555 1.00 45.78 202 PRO A O 1
ATOM 1644 N N . SER A 1 203 ? -25.964 -18.322 -20.754 1.00 42.84 203 SER A N 1
ATOM 1645 C CA . SER A 1 203 ? -25.596 -17.695 -22.029 1.00 42.84 203 SER A CA 1
ATOM 1646 C C . SER A 1 203 ? -26.568 -16.608 -22.513 1.00 42.84 203 SER A C 1
ATOM 1648 O O . SER A 1 203 ? -26.312 -15.995 -23.548 1.00 42.84 203 SER A O 1
ATOM 1650 N N . THR A 1 204 ? -27.666 -16.347 -21.799 1.00 43.28 204 THR A N 1
ATOM 1651 C CA . THR A 1 204 ? -28.618 -15.272 -22.133 1.00 43.28 204 THR A CA 1
ATOM 1652 C C . THR A 1 204 ? -29.200 -14.514 -20.930 1.00 43.28 204 THR A C 1
ATOM 1654 O O . THR A 1 204 ? -29.975 -13.586 -21.147 1.00 43.28 204 THR A O 1
ATOM 1657 N N . MET A 1 205 ? -28.826 -14.831 -19.682 1.00 43.72 205 MET A N 1
ATOM 1658 C CA . MET A 1 205 ? -29.383 -14.176 -18.483 1.00 43.72 205 MET A CA 1
ATOM 1659 C C . MET A 1 205 ? -28.349 -13.310 -17.759 1.00 43.72 205 MET A C 1
ATOM 1661 O O . MET A 1 205 ? -27.179 -13.671 -17.654 1.00 43.72 205 MET A O 1
ATOM 1665 N N . CYS A 1 206 ? -28.789 -12.170 -17.216 1.00 43.41 206 CYS A N 1
ATOM 1666 C CA . CYS A 1 206 ? -27.983 -11.390 -16.280 1.00 43.41 206 CYS A CA 1
ATOM 1667 C C . CYS A 1 206 ? -27.721 -12.228 -15.019 1.00 43.41 206 CYS A C 1
ATOM 1669 O O . CYS A 1 206 ? -28.624 -12.901 -14.520 1.00 43.41 206 CYS A O 1
ATOM 1671 N N . THR A 1 207 ? -26.498 -12.167 -14.489 1.00 44.31 207 THR A N 1
ATOM 1672 C CA . THR A 1 207 ? -26.034 -12.949 -13.331 1.00 44.31 207 THR A CA 1
ATOM 1673 C C . THR A 1 207 ? -27.011 -12.899 -12.152 1.00 44.31 207 THR A C 1
ATOM 1675 O O . THR A 1 207 ? -27.248 -13.911 -11.504 1.00 44.31 207 THR A O 1
ATOM 1678 N N . ILE A 1 208 ? -27.642 -11.748 -11.911 1.00 41.28 208 ILE A N 1
ATOM 1679 C CA . ILE A 1 208 ? -28.602 -11.553 -10.814 1.00 41.28 208 ILE A CA 1
ATOM 1680 C C . ILE A 1 208 ? -29.902 -12.341 -11.047 1.00 41.28 208 ILE A C 1
ATOM 1682 O O . ILE A 1 208 ? -30.407 -12.986 -10.128 1.00 41.28 208 ILE A O 1
ATOM 1686 N N . ASP A 1 209 ? -30.422 -12.342 -12.275 1.00 46.81 209 ASP A N 1
ATOM 1687 C CA . ASP A 1 209 ? -31.650 -13.067 -12.625 1.00 46.81 209 ASP A CA 1
ATOM 1688 C C . ASP A 1 209 ? -31.427 -14.583 -12.608 1.00 46.81 209 ASP A C 1
ATOM 1690 O O . ASP A 1 209 ? -32.322 -15.347 -12.241 1.00 46.81 209 ASP A O 1
ATOM 1694 N N . TYR A 1 210 ? -30.211 -15.019 -12.947 1.00 48.69 210 TYR A N 1
ATOM 1695 C CA . TYR A 1 210 ? -29.796 -16.417 -12.876 1.00 48.69 210 TYR A CA 1
ATOM 1696 C C . TYR A 1 210 ? -29.835 -16.945 -11.434 1.00 48.69 210 TYR A C 1
ATOM 1698 O O . TYR A 1 210 ? -30.477 -17.959 -11.162 1.00 48.69 210 TYR A O 1
ATOM 1706 N N . PHE A 1 211 ? -29.241 -16.209 -10.488 1.00 47.25 211 PHE A N 1
ATOM 1707 C CA . PHE A 1 211 ? -29.260 -16.580 -9.069 1.00 47.25 211 PHE A CA 1
ATOM 1708 C C . PHE A 1 211 ? -30.666 -16.564 -8.469 1.00 47.25 211 PHE A C 1
ATOM 1710 O O . PHE A 1 211 ? -31.010 -17.444 -7.683 1.00 47.25 211 PHE A O 1
ATOM 1717 N N . LYS A 1 212 ? -31.504 -15.602 -8.865 1.00 52.47 212 LYS A N 1
ATOM 1718 C CA . LYS A 1 212 ? -32.889 -15.521 -8.390 1.00 52.47 212 LYS A CA 1
ATOM 1719 C C . LYS A 1 212 ? -33.726 -16.712 -8.866 1.00 52.47 212 LYS A C 1
ATOM 1721 O O . LYS A 1 212 ? -34.423 -17.328 -8.069 1.00 52.47 212 LYS A O 1
ATOM 1726 N N . THR A 1 213 ? -33.565 -17.092 -10.132 1.00 51.47 213 THR A N 1
ATOM 1727 C CA . THR A 1 213 ? -34.259 -18.241 -10.735 1.00 51.47 213 THR A CA 1
ATOM 1728 C C . THR A 1 213 ? -33.814 -19.567 -10.116 1.00 51.47 213 THR A C 1
ATOM 1730 O O . THR A 1 213 ? -34.647 -20.430 -9.848 1.00 51.47 213 THR A O 1
ATOM 1733 N N . LEU A 1 214 ? -32.519 -19.716 -9.820 1.00 52.38 214 LEU A N 1
ATOM 1734 C CA . LEU A 1 214 ? -31.984 -20.875 -9.100 1.00 52.38 214 LEU A CA 1
ATOM 1735 C C . LEU A 1 214 ? -32.527 -20.976 -7.673 1.00 52.38 214 LEU A C 1
ATOM 1737 O O . LEU A 1 214 ? -32.917 -22.061 -7.250 1.00 52.38 214 LEU A O 1
ATOM 1741 N N . LYS A 1 215 ? -32.599 -19.852 -6.949 1.00 51.78 215 LYS A N 1
ATOM 1742 C CA . LYS A 1 215 ? -33.141 -19.812 -5.583 1.00 51.78 215 LYS A CA 1
ATOM 1743 C C . LYS A 1 215 ? -34.637 -20.166 -5.561 1.00 51.78 215 LYS A C 1
ATOM 1745 O O . LYS A 1 215 ? -35.076 -20.904 -4.682 1.00 51.78 215 LYS A O 1
ATOM 1750 N N . ASP A 1 216 ? -35.397 -19.725 -6.564 1.00 53.97 216 ASP A N 1
ATOM 1751 C CA . ASP A 1 216 ? -36.819 -20.063 -6.722 1.00 53.97 216 ASP A CA 1
ATOM 1752 C C . ASP A 1 216 ? -37.051 -21.536 -7.124 1.00 53.97 216 ASP A C 1
ATOM 1754 O O . ASP A 1 216 ? -38.013 -22.156 -6.663 1.00 53.97 216 ASP A O 1
ATOM 1758 N N . LEU A 1 217 ? -36.173 -22.121 -7.951 1.00 49.44 217 LEU A N 1
ATOM 1759 C CA . LEU A 1 217 ? -36.212 -23.547 -8.311 1.00 49.44 217 LEU A CA 1
ATOM 1760 C C . LEU A 1 217 ? -35.903 -24.446 -7.110 1.00 49.44 217 LEU A C 1
ATOM 1762 O O . LEU A 1 217 ? -36.644 -25.390 -6.850 1.00 49.44 217 LEU A O 1
ATOM 1766 N N . LEU A 1 218 ? -34.874 -24.103 -6.334 1.00 50.28 218 LEU A N 1
ATOM 1767 C CA . LEU A 1 218 ? -34.521 -24.801 -5.095 1.00 50.28 218 LEU A CA 1
ATOM 1768 C C . LEU A 1 218 ? -35.659 -24.753 -4.073 1.00 50.28 218 LEU A C 1
ATOM 1770 O O . LEU A 1 218 ? -35.996 -25.772 -3.478 1.00 50.28 218 LEU A O 1
ATOM 1774 N N . LYS A 1 219 ? -36.315 -23.597 -3.926 1.00 51.19 219 LYS A N 1
ATOM 1775 C CA . LYS A 1 219 ? -37.469 -23.455 -3.034 1.00 51.19 219 LYS A CA 1
ATOM 1776 C C . LYS A 1 219 ? -38.634 -24.364 -3.441 1.00 51.19 219 LYS A C 1
ATOM 1778 O O . LYS A 1 219 ? -39.249 -24.985 -2.586 1.00 51.19 219 LYS A O 1
ATOM 1783 N N . ARG A 1 220 ? -38.888 -24.517 -4.746 1.00 51.44 220 ARG A N 1
ATOM 1784 C CA . ARG A 1 220 ? -39.912 -25.443 -5.264 1.00 51.44 220 ARG A CA 1
ATOM 1785 C C . ARG A 1 220 ? -39.567 -26.919 -5.081 1.00 51.44 220 ARG A C 1
ATOM 1787 O O . ARG A 1 220 ? -40.485 -27.722 -4.993 1.00 51.44 220 ARG A O 1
ATOM 1794 N N . MET A 1 221 ? -38.285 -27.276 -5.050 1.00 44.66 221 MET A N 1
ATOM 1795 C CA . MET A 1 221 ? -37.841 -28.658 -4.827 1.00 44.66 221 MET A CA 1
ATOM 1796 C C . MET A 1 221 ? -37.892 -29.075 -3.353 1.00 44.66 221 MET A C 1
ATOM 1798 O O . MET A 1 221 ? -37.967 -30.263 -3.071 1.00 44.66 221 MET A O 1
ATOM 1802 N N . VAL A 1 222 ? -37.846 -28.113 -2.429 1.00 44.28 222 VAL A N 1
ATOM 1803 C CA . VAL A 1 222 ? -37.929 -28.353 -0.978 1.00 44.28 222 VAL A CA 1
ATOM 1804 C C . VAL A 1 222 ? -39.385 -28.402 -0.480 1.00 44.28 222 VAL A C 1
ATOM 1806 O O . VAL A 1 222 ? -39.650 -28.988 0.564 1.00 44.28 222 VAL A O 1
ATOM 1809 N N . ASP A 1 223 ? -40.334 -27.848 -1.243 1.00 41.50 223 ASP A N 1
ATOM 1810 C CA . ASP A 1 223 ? -41.770 -27.826 -0.916 1.00 41.50 223 ASP A CA 1
ATOM 1811 C C . ASP A 1 223 ? -42.582 -29.017 -1.515 1.00 41.50 223 ASP A C 1
ATOM 1813 O O . ASP A 1 223 ? -43.814 -28.955 -1.561 1.00 41.50 223 ASP A O 1
ATOM 1817 N N . ILE A 1 224 ? -41.927 -30.100 -1.971 1.00 39.06 224 ILE A N 1
ATOM 1818 C CA . ILE A 1 224 ? -42.541 -31.370 -2.444 1.00 39.06 224 ILE A CA 1
ATOM 1819 C C . ILE A 1 224 ? -42.083 -32.524 -1.551 1.00 39.06 224 ILE A C 1
ATOM 1821 O O . ILE A 1 224 ? -42.951 -33.344 -1.171 1.00 39.06 224 ILE A O 1
#

Radius of gyration: 22.3 Å; Cα contacts (8 Å, |Δi|>4): 125; chains: 1; bounding box: 65×50×42 Å

pLDDT: mean 72.52, std 24.74, range [32.12, 98.69]

Foldseek 3Di:
DDDDDLVVLLVLLVVQDLDPCSLLVSLVVCLVVLVCLQSNLVSLLVVLLVDALVCNLSSVSSLLSNLVVNVVVHCSSLVNCLVCLLVSLLSSLQRHDPVVLVSQVVSLVVCPVVVSDDPVSSVSSNVSNVCNVDDDPPDPCPPPPPVPPPPDDPDVVVVVVVVVVVVVVPDDDDDVVVPPVCVVVVLVVVVVVDDPVPDDDCPPDDPVVNVVVSVVVVVVVVVD

Sequence (224 aa):
MSSFSESALEKKLSELSNSQQSVQTLSLWLIHHRKHAGPIVSVWHRELRKAKSSRKLTFLYLANDVIQNSKRKGPEFTREFESVLVDAFSHVAREADEGCKKPLERLLNIWQERSVYGSEFIQQLKLSMEDTSSPPPKATLRFRVRLFAPNDSSKEALLSHQEFFQSYEQEPHNEEEYLVEYEELSVSLAILSLSPDEAVTPSTMCTIDYFKTLKDLLKRMVDI

Organism: NCBI:txid74926

Secondary structure (DSSP, 8-state):
-PPP-HHHHHHHHHT--SSHHHHHHHHHHHHHTGGGHHHHHHHHHHHHHHS-HHHHHHHHHHHHHHHHHHTTT-SHHHHHHHHHHHHHHHHHHHHS-GGGHHHHHHHHHHHHHTTSS-HHHHHHHHHHHHGGGSS--------------TTS-TTHHHHHHHHHHHHHTTS---HHHHHHHHHHHHHHHHHTTS-GGG---STTS-HHHHHHHHHHHHHHHH--

Mean predicted aligned error: 16.68 Å

Nearest PDB structures (foldseek):
  4nac-assembly1_A  TM=9.888E-01  e=6.478E-14  Homo sapiens
  4jxt-assembly1_A  TM=9.903E-01  e=7.222E-13  Homo sapiens
  4hfg-assembly1_B  TM=8.582E-01  e=1.762E-14  Homo sapiens
  4fu3-assembly1_B  TM=7.491E-01  e=8.244E-14  Homo sapiens
  4q96-assembly2_A  TM=7.404E-01  e=1.155E-13  Homo sapiens